Protein AF-A0A317EMZ8-F1 (afdb_monomer_lite)

Structure (mmCIF, N/CA/C/O backbone):
data_AF-A0A317EMZ8-F1
#
_entry.id   AF-A0A317EMZ8-F1
#
loop_
_atom_site.group_PDB
_atom_site.id
_atom_site.type_symbol
_atom_site.label_atom_id
_atom_site.label_alt_id
_atom_site.label_comp_id
_atom_site.label_asym_id
_atom_site.label_entity_id
_atom_site.label_seq_id
_atom_site.pdbx_PDB_ins_code
_atom_site.Cartn_x
_atom_site.Cartn_y
_atom_site.Cartn_z
_atom_site.occupancy
_atom_site.B_iso_or_equiv
_atom_site.auth_seq_id
_atom_site.auth_comp_id
_atom_site.auth_asym_id
_atom_site.auth_atom_id
_atom_site.pdbx_PDB_model_num
ATOM 1 N N . MET A 1 1 ? -24.005 -2.630 12.492 1.00 40.00 1 MET A N 1
ATOM 2 C CA . MET A 1 1 ? -22.726 -3.373 12.582 1.00 40.00 1 MET A CA 1
ATOM 3 C C . MET A 1 1 ? -22.574 -4.419 11.472 1.00 40.00 1 MET A C 1
ATOM 5 O O . MET A 1 1 ? -21.597 -4.335 10.743 1.00 40.00 1 MET A O 1
ATOM 9 N N . LEU A 1 2 ? -23.547 -5.323 11.258 1.00 31.91 2 LEU A N 1
ATOM 10 C CA . LEU A 1 2 ? -23.524 -6.294 10.142 1.00 31.91 2 LEU A CA 1
ATOM 11 C C . LEU A 1 2 ? -23.358 -5.641 8.751 1.00 31.91 2 LEU A C 1
ATOM 13 O O . LEU A 1 2 ? -22.578 -6.139 7.951 1.00 31.91 2 LEU A O 1
ATOM 17 N N . SER A 1 3 ? -23.989 -4.486 8.479 1.00 46.72 3 SER A N 1
ATOM 18 C CA . SER A 1 3 ? -23.839 -3.807 7.177 1.00 46.72 3 SER A CA 1
ATOM 19 C C . SER A 1 3 ? -22.454 -3.186 6.949 1.00 46.72 3 SER A C 1
ATOM 21 O O . SER A 1 3 ? -21.956 -3.236 5.830 1.00 46.72 3 SER A O 1
ATOM 23 N N . SER A 1 4 ? -21.796 -2.657 7.988 1.00 50.41 4 SER A N 1
ATOM 24 C CA . SER A 1 4 ? -20.444 -2.082 7.888 1.00 50.41 4 SER A CA 1
ATOM 25 C C . SER A 1 4 ? -19.378 -3.151 7.648 1.00 50.41 4 SER A C 1
ATOM 27 O O . SER A 1 4 ? -18.457 -2.924 6.871 1.00 50.41 4 SER A O 1
ATOM 29 N N . VAL A 1 5 ? -19.523 -4.332 8.262 1.00 53.44 5 VAL A N 1
ATOM 30 C CA . VAL A 1 5 ? -18.597 -5.461 8.069 1.00 53.44 5 VAL A CA 1
ATOM 31 C C . VAL A 1 5 ? -18.770 -6.072 6.677 1.00 53.44 5 VAL A C 1
ATOM 33 O O . VAL A 1 5 ? -17.782 -6.275 5.980 1.00 53.44 5 VAL A O 1
ATOM 36 N N . THR A 1 6 ? -20.005 -6.296 6.215 1.00 53.94 6 THR A N 1
ATOM 37 C CA . THR A 1 6 ? -20.258 -6.781 4.845 1.00 53.94 6 THR A CA 1
ATOM 38 C C . THR A 1 6 ? -19.782 -5.780 3.787 1.00 53.94 6 THR A C 1
ATOM 40 O O . THR A 1 6 ? -19.192 -6.183 2.789 1.00 53.94 6 THR A O 1
ATOM 43 N N . PHE A 1 7 ? -19.959 -4.475 4.019 1.00 57.69 7 PHE A N 1
ATOM 44 C CA . PHE A 1 7 ? -19.437 -3.429 3.137 1.00 57.69 7 PHE A CA 1
ATOM 45 C C . PHE A 1 7 ? -17.901 -3.396 3.119 1.00 57.69 7 PHE A C 1
ATOM 47 O O . PHE A 1 7 ? -17.310 -3.313 2.046 1.00 57.69 7 PHE A O 1
ATOM 54 N N . ALA A 1 8 ? -17.245 -3.541 4.276 1.00 60.00 8 ALA A N 1
ATOM 55 C CA . ALA A 1 8 ? -15.789 -3.649 4.350 1.00 60.00 8 ALA A CA 1
ATOM 56 C C . ALA A 1 8 ? -15.264 -4.885 3.599 1.00 60.00 8 ALA A C 1
ATOM 58 O O . ALA A 1 8 ? -14.280 -4.770 2.876 1.00 60.00 8 ALA A O 1
ATOM 59 N N . ILE A 1 9 ? -15.945 -6.033 3.701 1.00 59.03 9 ILE A N 1
ATOM 60 C CA . ILE A 1 9 ? -15.580 -7.270 2.989 1.00 59.03 9 ILE A CA 1
ATOM 61 C C . ILE A 1 9 ? -15.649 -7.083 1.468 1.00 59.03 9 ILE A C 1
ATOM 63 O O . ILE A 1 9 ? -14.687 -7.408 0.778 1.00 59.03 9 ILE A O 1
ATOM 67 N N . ILE A 1 10 ? -16.737 -6.503 0.947 1.00 56.09 10 ILE A N 1
ATOM 68 C CA . ILE A 1 10 ? -16.892 -6.235 -0.496 1.00 56.09 10 ILE A CA 1
ATOM 69 C C . ILE A 1 10 ? -15.793 -5.284 -0.992 1.00 56.09 10 ILE A C 1
ATOM 71 O O . ILE A 1 10 ? -15.234 -5.467 -2.070 1.00 56.09 10 ILE A O 1
ATOM 75 N N . GLN A 1 11 ? -15.420 -4.292 -0.183 1.00 63.50 11 GLN A N 1
ATOM 76 C CA . GLN A 1 11 ? -14.358 -3.352 -0.538 1.00 63.50 11 GLN A CA 1
ATOM 77 C C . GLN A 1 11 ? -12.950 -3.975 -0.575 1.00 63.50 11 GLN A C 1
ATOM 79 O O . GLN A 1 11 ? -12.047 -3.385 -1.172 1.00 63.50 11 GLN A O 1
ATOM 84 N N . LEU A 1 12 ? -12.731 -5.143 0.033 1.00 71.88 12 LEU A N 1
ATOM 85 C CA . LEU A 1 12 ? -11.439 -5.837 -0.002 1.00 71.88 12 LEU A CA 1
ATOM 86 C C . LEU A 1 12 ? -11.233 -6.647 -1.293 1.00 71.88 12 LEU A C 1
ATOM 88 O O . LEU A 1 12 ? -10.090 -6.852 -1.695 1.00 71.88 12 LEU A O 1
ATOM 92 N N . GLU A 1 13 ? -12.298 -7.055 -1.994 1.00 76.94 13 GLU A N 1
ATOM 93 C CA . GLU A 1 13 ? -12.191 -7.902 -3.195 1.00 76.94 13 GLU A CA 1
ATOM 94 C C . GLU A 1 13 ? -11.396 -7.241 -4.333 1.00 76.94 13 GLU A C 1
ATOM 96 O O . GLU A 1 13 ? -10.508 -7.861 -4.924 1.00 76.94 13 GLU A O 1
ATOM 101 N N . GLU A 1 14 ? -11.639 -5.958 -4.600 1.00 82.12 14 GLU A N 1
ATOM 102 C CA . GLU A 1 14 ? -10.919 -5.218 -5.647 1.00 82.12 14 GLU A CA 1
ATOM 103 C C . GLU A 1 14 ? -9.445 -4.986 -5.275 1.00 82.12 14 GLU A C 1
ATOM 105 O O . GLU A 1 14 ? -8.542 -5.084 -6.112 1.00 82.12 14 GLU A O 1
ATOM 110 N N . VAL A 1 15 ? -9.159 -4.773 -3.986 1.00 88.12 15 VAL A N 1
ATOM 111 C CA . VAL A 1 15 ? -7.780 -4.663 -3.485 1.00 88.12 15 VAL A CA 1
ATOM 112 C C . VAL A 1 15 ? -7.053 -6.008 -3.600 1.00 88.12 15 VAL A C 1
ATOM 114 O O . VAL A 1 15 ? -5.886 -6.047 -4.002 1.00 88.12 15 VAL A O 1
ATOM 117 N N . HIS A 1 16 ? -7.741 -7.126 -3.351 1.00 89.12 16 HIS A N 1
ATOM 118 C CA . HIS A 1 16 ? -7.199 -8.465 -3.585 1.00 89.12 16 HIS A CA 1
ATOM 119 C C . HIS A 1 16 ? -6.849 -8.696 -5.063 1.00 89.12 16 HIS A C 1
ATOM 121 O O . HIS A 1 16 ? -5.798 -9.275 -5.361 1.00 89.12 16 HIS A O 1
ATOM 127 N N . ALA A 1 17 ? -7.671 -8.215 -6.000 1.00 91.50 17 ALA A N 1
ATOM 128 C CA . ALA A 1 17 ? -7.375 -8.307 -7.429 1.00 91.50 17 ALA A CA 1
ATOM 129 C C . ALA A 1 17 ? -6.100 -7.527 -7.807 1.00 91.50 17 ALA A C 1
ATOM 131 O O . ALA A 1 17 ? -5.267 -8.032 -8.567 1.00 91.50 17 ALA A O 1
ATOM 132 N N . ILE A 1 18 ? -5.897 -6.335 -7.233 1.00 95.12 18 ILE A N 1
ATOM 133 C CA . ILE A 1 18 ? -4.668 -5.541 -7.406 1.00 95.12 18 ILE A CA 1
ATOM 134 C C . ILE A 1 18 ? -3.454 -6.290 -6.841 1.00 95.12 18 ILE A C 1
ATOM 136 O O . ILE A 1 18 ? -2.434 -6.422 -7.519 1.00 95.12 18 ILE A O 1
ATOM 140 N N . ARG A 1 19 ? -3.563 -6.848 -5.629 1.00 94.00 19 ARG A N 1
ATOM 141 C CA . ARG A 1 19 ? -2.487 -7.645 -5.017 1.00 94.00 19 ARG A CA 1
ATOM 142 C C . ARG A 1 19 ? -2.114 -8.847 -5.876 1.00 94.00 19 ARG A C 1
ATOM 144 O O . ARG A 1 19 ? -0.932 -9.081 -6.100 1.00 94.00 19 ARG A O 1
ATOM 151 N N . ARG A 1 20 ? -3.101 -9.556 -6.429 1.00 94.25 20 ARG A N 1
ATOM 152 C CA . ARG A 1 20 ? -2.864 -10.679 -7.345 1.00 94.25 20 ARG A CA 1
ATOM 153 C C . ARG A 1 20 ? -2.089 -10.248 -8.594 1.00 94.25 20 ARG A C 1
ATOM 155 O O . ARG A 1 20 ? -1.201 -10.981 -9.019 1.00 94.25 20 ARG A O 1
ATOM 162 N N . LYS A 1 21 ? -2.370 -9.071 -9.170 1.00 95.56 21 LYS A N 1
ATOM 163 C CA . LYS A 1 21 ? -1.579 -8.533 -10.297 1.00 95.56 21 LYS A CA 1
ATOM 164 C C . LYS A 1 21 ? -0.114 -8.321 -9.910 1.00 95.56 21 LYS A C 1
ATOM 166 O O . LYS A 1 21 ? 0.768 -8.696 -10.677 1.00 95.56 21 LYS A O 1
ATOM 171 N N . LEU A 1 22 ? 0.144 -7.780 -8.721 1.00 96.75 22 LEU A N 1
ATOM 172 C CA . LEU A 1 22 ? 1.504 -7.574 -8.211 1.00 96.75 22 LEU A CA 1
ATOM 173 C C . LEU A 1 22 ? 2.220 -8.893 -7.886 1.00 96.75 22 LEU A C 1
ATOM 175 O O . LEU A 1 22 ? 3.410 -9.012 -8.158 1.00 96.75 22 LEU A O 1
ATOM 179 N N . THR A 1 23 ? 1.510 -9.906 -7.379 1.00 95.75 23 THR A N 1
ATOM 180 C CA . THR A 1 23 ? 2.063 -11.260 -7.208 1.00 95.75 23 THR A CA 1
ATOM 181 C C . THR A 1 23 ? 2.489 -11.847 -8.549 1.00 95.75 23 THR A C 1
ATOM 183 O O . THR A 1 23 ? 3.633 -12.258 -8.692 1.00 95.75 23 THR A O 1
ATOM 186 N N . LEU A 1 24 ? 1.626 -11.779 -9.567 1.00 94.06 24 LEU A N 1
ATOM 187 C CA . LEU A 1 24 ? 1.959 -12.258 -10.912 1.00 94.06 24 LEU A CA 1
ATOM 188 C C . LEU A 1 24 ? 3.122 -11.480 -11.543 1.00 94.06 24 LEU A C 1
ATOM 190 O O . LEU A 1 24 ? 3.909 -12.055 -12.289 1.00 94.06 24 LEU A O 1
ATOM 194 N N . ALA A 1 25 ? 3.244 -10.180 -11.263 1.00 95.00 25 ALA A N 1
ATOM 195 C CA . ALA A 1 25 ? 4.406 -9.395 -11.672 1.00 95.00 25 ALA A CA 1
ATOM 196 C C . ALA A 1 25 ? 5.682 -9.896 -10.981 1.00 95.00 25 ALA A C 1
ATOM 198 O O . ALA A 1 25 ? 6.710 -10.051 -11.634 1.00 95.00 25 ALA A O 1
ATOM 199 N N . SER A 1 26 ? 5.598 -10.215 -9.687 1.00 95.62 26 SER A N 1
ATOM 200 C CA . SER A 1 26 ? 6.714 -10.792 -8.938 1.00 95.62 26 SER A CA 1
ATOM 201 C C . SER A 1 26 ? 7.119 -12.171 -9.456 1.00 95.62 26 SER A C 1
ATOM 203 O O . SER A 1 26 ? 8.308 -12.468 -9.472 1.00 95.62 26 SER A O 1
ATOM 205 N N . ASP A 1 27 ? 6.167 -12.995 -9.894 1.00 95.75 27 ASP A N 1
ATOM 206 C CA . ASP A 1 27 ? 6.441 -14.332 -10.441 1.00 95.75 27 ASP A CA 1
ATOM 207 C C . ASP A 1 27 ? 7.166 -14.272 -11.795 1.00 95.75 27 ASP A C 1
ATOM 209 O O . ASP A 1 27 ? 7.845 -15.219 -12.187 1.00 95.75 27 ASP A O 1
ATOM 213 N N . ARG A 1 28 ? 7.042 -13.152 -12.519 1.00 95.25 28 ARG A N 1
ATOM 214 C CA . ARG A 1 28 ? 7.733 -12.910 -13.798 1.00 95.25 28 ARG A CA 1
ATOM 215 C C . ARG A 1 28 ? 9.173 -12.424 -13.626 1.00 95.25 28 ARG A C 1
ATOM 217 O O . ARG A 1 28 ? 9.929 -12.414 -14.599 1.00 95.25 28 ARG A O 1
ATOM 224 N N . LEU A 1 29 ? 9.555 -12.012 -12.415 1.00 95.94 29 LEU A N 1
ATOM 225 C CA . LEU A 1 29 ? 10.896 -11.516 -12.127 1.00 95.94 29 LEU A CA 1
ATOM 226 C C . LEU A 1 29 ? 11.928 -12.636 -12.275 1.00 95.94 29 LEU A C 1
ATOM 228 O O . LEU A 1 29 ? 11.880 -13.641 -11.568 1.00 95.94 29 LEU A O 1
ATOM 232 N N . HIS A 1 30 ? 12.923 -12.420 -13.129 1.00 95.12 30 HIS A N 1
ATOM 233 C CA . HIS A 1 30 ? 14.058 -13.323 -13.277 1.00 95.12 30 HIS A CA 1
ATOM 234 C C . HIS A 1 30 ? 15.339 -12.546 -13.618 1.00 95.12 30 HIS A C 1
ATOM 236 O O . HIS A 1 30 ? 15.293 -11.407 -14.069 1.00 95.12 30 HIS A O 1
ATOM 242 N N . ILE A 1 31 ? 16.509 -13.128 -13.340 1.00 93.31 31 ILE A N 1
ATOM 243 C CA . ILE A 1 31 ? 17.777 -12.374 -13.355 1.00 93.31 31 ILE A CA 1
ATOM 244 C C . ILE A 1 31 ? 18.233 -11.942 -14.758 1.00 93.31 31 ILE A C 1
ATOM 246 O O . ILE A 1 31 ? 18.988 -10.983 -14.872 1.00 93.31 31 ILE A O 1
ATOM 250 N N . SER A 1 32 ? 17.781 -12.631 -15.807 1.00 94.25 32 SER A N 1
ATOM 251 C CA . SER A 1 32 ? 18.140 -12.358 -17.205 1.00 94.25 32 SER A CA 1
ATOM 252 C C . SER A 1 32 ? 17.105 -11.511 -17.946 1.00 94.25 32 SER A C 1
ATOM 254 O O . SER A 1 32 ? 17.039 -11.591 -19.166 1.00 94.25 32 SER A O 1
ATOM 256 N N . MET A 1 33 ? 16.271 -10.761 -17.221 1.00 94.75 33 MET A N 1
ATOM 257 C CA . MET A 1 33 ? 15.308 -9.856 -17.844 1.00 94.75 33 MET A CA 1
ATOM 258 C C . MET A 1 33 ? 16.020 -8.772 -18.646 1.00 94.75 33 MET A C 1
ATOM 260 O O . MET A 1 33 ? 16.994 -8.187 -18.169 1.00 94.75 33 MET A O 1
ATOM 264 N N . GLU A 1 34 ? 15.464 -8.449 -19.805 1.00 95.75 34 GLU A N 1
ATOM 265 C CA . GLU A 1 34 ? 15.884 -7.299 -20.599 1.00 95.75 34 GLU A CA 1
ATOM 266 C C . GLU A 1 34 ? 15.152 -6.018 -20.169 1.00 95.75 34 GLU A C 1
ATOM 268 O O . GLU A 1 34 ? 14.137 -6.042 -19.462 1.00 95.75 34 GLU A O 1
ATOM 273 N N . SER A 1 35 ? 15.676 -4.870 -20.602 1.00 95.56 35 SER A N 1
ATOM 274 C CA . SER A 1 35 ? 15.169 -3.540 -20.239 1.00 95.56 35 SER A CA 1
ATOM 275 C C . SER A 1 35 ? 13.657 -3.389 -20.469 1.00 95.56 35 SER A C 1
ATOM 277 O O . SER A 1 35 ? 12.946 -2.849 -19.622 1.00 95.56 35 SER A O 1
ATOM 279 N N . GLU A 1 36 ? 13.135 -3.872 -21.594 1.00 96.44 36 GLU A N 1
ATOM 280 C CA . GLU A 1 36 ? 11.715 -3.779 -21.944 1.00 96.44 36 GLU A CA 1
ATOM 281 C C . GLU A 1 36 ? 10.835 -4.611 -21.000 1.00 96.44 36 GLU A C 1
ATOM 283 O O . GLU A 1 36 ? 9.753 -4.174 -20.600 1.00 96.44 36 GLU A O 1
ATOM 288 N N . GLU A 1 37 ? 11.303 -5.792 -20.590 1.00 96.88 37 GLU A N 1
ATOM 289 C CA . GLU A 1 37 ? 10.599 -6.634 -19.619 1.00 96.88 37 GLU A CA 1
ATOM 290 C C . GLU A 1 37 ? 10.585 -5.972 -18.237 1.00 96.88 37 GLU A C 1
ATOM 292 O O . GLU A 1 37 ? 9.567 -5.976 -17.541 1.00 96.88 37 GLU A O 1
ATOM 297 N N . MET A 1 38 ? 11.701 -5.348 -17.852 1.00 97.19 38 MET A N 1
ATOM 298 C CA . MET A 1 38 ? 11.822 -4.586 -16.611 1.00 97.19 38 MET A CA 1
ATOM 299 C C . MET A 1 38 ? 10.862 -3.389 -16.576 1.00 97.19 38 MET A C 1
ATOM 301 O O . MET A 1 38 ? 10.135 -3.200 -15.594 1.00 97.19 38 MET A O 1
ATOM 305 N N . GLN A 1 39 ? 10.795 -2.623 -17.666 1.00 97.81 39 GLN A N 1
ATOM 306 C CA . GLN A 1 39 ? 9.845 -1.521 -17.831 1.00 97.81 39 GLN A CA 1
ATOM 307 C C . GLN A 1 39 ? 8.395 -2.008 -17.773 1.00 97.81 39 GLN A C 1
ATOM 309 O O . GLN A 1 39 ? 7.559 -1.357 -17.143 1.00 97.81 39 GLN A O 1
ATOM 314 N N . ALA A 1 40 ? 8.093 -3.173 -18.357 1.00 97.56 40 ALA A N 1
ATOM 315 C CA . ALA A 1 40 ? 6.763 -3.771 -18.298 1.00 97.56 40 ALA A CA 1
ATOM 316 C C . ALA A 1 40 ? 6.347 -4.128 -16.859 1.00 97.56 40 ALA A C 1
ATOM 318 O O . ALA A 1 40 ? 5.203 -3.879 -16.473 1.00 97.56 40 ALA A O 1
ATOM 319 N N . ILE A 1 41 ? 7.260 -4.642 -16.026 1.00 97.94 41 ILE A N 1
ATOM 320 C CA . ILE A 1 41 ? 6.975 -4.853 -14.596 1.00 97.94 41 ILE A CA 1
ATOM 321 C C . ILE A 1 41 ? 6.772 -3.520 -13.864 1.00 97.94 41 ILE A C 1
ATOM 323 O O . ILE A 1 41 ? 5.830 -3.393 -13.074 1.00 97.94 41 ILE A O 1
ATOM 327 N N . GLY A 1 42 ? 7.593 -2.505 -14.153 1.00 97.69 42 GLY A N 1
ATOM 328 C CA . GLY A 1 42 ? 7.389 -1.147 -13.637 1.00 97.69 42 GLY A CA 1
ATOM 329 C C . GLY A 1 42 ? 6.007 -0.587 -13.993 1.00 97.69 42 GLY A C 1
ATOM 330 O O . GLY A 1 42 ? 5.339 0.011 -13.145 1.00 97.69 42 GLY A O 1
ATOM 331 N N . LEU A 1 43 ? 5.535 -0.847 -15.216 1.00 98.06 43 LEU A N 1
ATOM 332 C CA . LEU A 1 43 ? 4.219 -0.421 -15.685 1.00 98.06 43 LEU A CA 1
ATOM 333 C C . LEU A 1 43 ? 3.111 -1.117 -14.896 1.00 98.06 43 LEU A C 1
ATOM 335 O O . LEU A 1 43 ? 2.218 -0.434 -14.397 1.00 98.06 43 LEU A O 1
ATOM 339 N N . ILE A 1 44 ? 3.213 -2.434 -14.683 1.00 98.25 44 ILE A N 1
ATOM 340 C CA . ILE A 1 44 ? 2.258 -3.179 -13.849 1.00 98.25 44 ILE A CA 1
ATOM 341 C C . ILE A 1 44 ? 2.212 -2.604 -12.427 1.00 98.25 44 ILE A C 1
ATOM 343 O O . ILE A 1 44 ? 1.126 -2.443 -11.865 1.00 98.25 44 ILE A O 1
ATOM 347 N N . CYS A 1 45 ? 3.363 -2.248 -11.847 1.00 98.38 45 CYS A N 1
ATOM 348 C CA . CYS A 1 45 ? 3.420 -1.611 -10.529 1.00 98.38 45 CYS A CA 1
ATOM 349 C C . CYS A 1 45 ? 2.675 -0.270 -10.526 1.00 98.38 45 CYS A C 1
ATOM 351 O O . CYS A 1 45 ? 1.818 -0.032 -9.674 1.00 98.38 45 CYS A O 1
ATOM 353 N N . ARG A 1 46 ? 2.953 0.591 -11.510 1.00 97.62 46 ARG A N 1
ATOM 354 C CA . ARG A 1 46 ? 2.340 1.919 -11.634 1.00 97.62 46 ARG A CA 1
ATOM 355 C C . ARG A 1 46 ? 0.831 1.851 -11.879 1.00 97.62 46 ARG A C 1
ATOM 357 O O . ARG A 1 46 ? 0.074 2.591 -11.253 1.00 97.62 46 ARG A O 1
ATOM 364 N N . GLU A 1 47 ? 0.380 0.950 -12.745 1.00 97.69 47 GLU A N 1
ATOM 365 C CA . GLU A 1 47 ? -1.043 0.721 -13.013 1.00 97.69 47 GLU A CA 1
ATOM 366 C C . GLU A 1 47 ? -1.770 0.136 -11.802 1.00 97.69 47 GLU A C 1
ATOM 368 O O . GLU A 1 47 ? -2.911 0.506 -11.537 1.00 97.69 47 GLU A O 1
ATOM 373 N N . SER A 1 48 ? -1.106 -0.720 -11.023 1.00 97.88 48 SER A N 1
ATOM 374 C CA . SER A 1 48 ? -1.655 -1.254 -9.772 1.00 97.88 48 SER A CA 1
ATOM 375 C C . SER A 1 48 ? -1.869 -0.152 -8.730 1.00 97.88 48 SER A C 1
ATOM 377 O O . SER A 1 48 ? -2.897 -0.136 -8.057 1.00 97.88 48 SER A O 1
ATOM 379 N N . LEU A 1 49 ? -0.943 0.809 -8.632 1.00 98.12 49 LEU A N 1
ATOM 380 C CA . LEU A 1 49 ? -1.105 1.987 -7.775 1.00 98.12 49 LEU A CA 1
ATOM 381 C C . LEU A 1 49 ? -2.246 2.894 -8.266 1.00 98.12 49 LEU A C 1
ATOM 383 O O . LEU A 1 49 ? -3.062 3.335 -7.461 1.00 98.12 49 LEU A O 1
ATOM 387 N N . LEU A 1 50 ? -2.371 3.129 -9.577 1.00 97.50 50 LEU A N 1
ATOM 388 C CA . LEU A 1 50 ? -3.512 3.874 -10.129 1.00 97.50 50 LEU A CA 1
ATOM 389 C C . LEU A 1 50 ? -4.848 3.177 -9.862 1.00 97.50 50 LEU A C 1
ATOM 391 O O . LEU A 1 50 ? -5.805 3.841 -9.472 1.00 97.50 50 LEU A O 1
ATOM 395 N N . ALA A 1 51 ? -4.912 1.857 -10.045 1.00 96.19 51 ALA A N 1
ATOM 396 C CA . ALA A 1 51 ? -6.095 1.070 -9.722 1.00 96.19 51 ALA A CA 1
ATOM 397 C C . ALA A 1 51 ? -6.449 1.215 -8.236 1.00 96.19 51 ALA A C 1
ATOM 399 O O . ALA A 1 51 ? -7.603 1.470 -7.911 1.00 96.19 51 ALA A O 1
ATOM 400 N N . LEU A 1 52 ? -5.456 1.176 -7.340 1.00 96.00 52 LEU A N 1
ATOM 401 C CA . LEU A 1 52 ? -5.673 1.425 -5.915 1.00 96.00 52 LEU A CA 1
ATOM 402 C C . LEU A 1 52 ? -6.269 2.816 -5.660 1.00 96.00 52 LEU A C 1
ATOM 404 O O . LEU A 1 52 ? -7.239 2.924 -4.920 1.00 96.00 52 LEU A O 1
ATOM 408 N N . ALA A 1 53 ? -5.735 3.873 -6.278 1.00 95.81 53 ALA A N 1
ATOM 409 C CA . ALA A 1 53 ? -6.297 5.218 -6.137 1.00 95.81 53 ALA A CA 1
ATOM 410 C C . ALA A 1 53 ? -7.735 5.314 -6.670 1.00 95.81 53 ALA A C 1
ATOM 412 O O . ALA A 1 53 ? -8.571 5.971 -6.056 1.00 95.81 53 ALA A O 1
ATOM 413 N N . GLN A 1 54 ? -8.052 4.638 -7.774 1.00 93.94 54 GLN A N 1
ATOM 414 C CA . GLN A 1 54 ? -9.422 4.579 -8.288 1.00 93.94 54 GLN A CA 1
ATOM 415 C C . GLN A 1 54 ? -10.359 3.868 -7.312 1.00 93.94 54 GLN A C 1
ATOM 417 O O . GLN A 1 54 ? -11.457 4.362 -7.066 1.00 93.94 54 GLN A O 1
ATOM 422 N N . GLU A 1 55 ? -9.921 2.753 -6.725 1.00 92.50 55 GLU A N 1
ATOM 423 C CA . GLU A 1 55 ? -10.701 2.052 -5.707 1.00 92.50 55 GLU A CA 1
ATOM 424 C C . GLU A 1 55 ? -10.903 2.906 -4.461 1.00 92.50 55 GLU A C 1
ATOM 426 O O . GLU A 1 55 ? -12.022 2.990 -3.971 1.00 92.50 55 GLU A O 1
ATOM 431 N N . LEU A 1 56 ? -9.869 3.601 -3.980 1.00 92.69 56 LEU A N 1
ATOM 432 C CA . LEU A 1 56 ? -10.003 4.549 -2.874 1.00 92.69 56 LEU A CA 1
ATOM 433 C C . LEU A 1 56 ? -11.028 5.636 -3.207 1.00 92.69 56 LEU A C 1
ATOM 435 O O . LEU A 1 56 ? -11.990 5.812 -2.467 1.00 92.69 56 LEU A O 1
ATOM 439 N N . ALA A 1 57 ? -10.896 6.290 -4.363 1.00 92.56 57 ALA A N 1
ATOM 440 C CA . ALA A 1 57 ? -11.803 7.352 -4.788 1.00 92.56 57 ALA A CA 1
ATOM 441 C C . ALA A 1 57 ? -13.275 6.909 -4.855 1.00 92.56 57 ALA A C 1
ATOM 443 O O . ALA A 1 57 ? -14.163 7.695 -4.538 1.00 92.56 57 ALA A O 1
ATOM 444 N N . LYS A 1 58 ? -13.556 5.646 -5.209 1.00 90.56 58 LYS A N 1
ATOM 445 C CA . LYS A 1 58 ? -14.921 5.089 -5.176 1.00 90.56 58 LYS A CA 1
ATOM 446 C C . LYS A 1 58 ? -15.490 4.973 -3.758 1.00 90.56 58 LYS A C 1
ATOM 448 O O . LYS A 1 58 ? -16.707 5.009 -3.600 1.00 90.56 58 LYS A O 1
ATOM 453 N N . ARG A 1 59 ? -14.645 4.818 -2.732 1.00 87.81 59 ARG A N 1
ATOM 454 C CA . ARG A 1 59 ? -15.079 4.654 -1.330 1.00 87.81 59 ARG A CA 1
ATOM 455 C C . ARG A 1 59 ? -15.594 5.951 -0.723 1.00 87.81 59 ARG A C 1
ATOM 457 O O . ARG A 1 59 ? -16.470 5.904 0.133 1.00 87.81 59 ARG A O 1
ATOM 464 N N . ASN A 1 60 ? -15.050 7.084 -1.155 1.00 89.62 60 ASN A N 1
ATOM 465 C CA . ASN A 1 60 ? -15.512 8.410 -0.770 1.00 89.62 60 ASN A CA 1
ATOM 466 C C . ASN A 1 60 ? -15.259 9.366 -1.947 1.00 89.62 60 ASN A C 1
ATOM 468 O O . ASN A 1 60 ? -14.172 9.917 -2.095 1.00 89.62 60 ASN A O 1
ATOM 472 N N . THR A 1 61 ? -16.246 9.530 -2.830 1.00 90.00 61 THR A N 1
ATOM 473 C CA . THR A 1 61 ? -16.110 10.413 -4.002 1.00 90.00 61 THR A CA 1
ATOM 474 C C . THR A 1 61 ? -16.100 11.883 -3.603 1.00 90.00 61 THR A C 1
ATOM 476 O O . THR A 1 61 ? -15.417 12.686 -4.230 1.00 90.00 61 THR A O 1
ATOM 479 N N . LYS A 1 62 ? -16.803 12.226 -2.519 1.00 92.00 62 LYS A N 1
ATOM 480 C CA . LYS A 1 62 ? -16.943 13.600 -2.046 1.00 92.00 62 LYS A CA 1
ATOM 481 C C . LYS A 1 62 ? -15.601 14.202 -1.627 1.00 92.00 62 LYS A C 1
ATOM 483 O O . LYS A 1 62 ? -15.273 15.287 -2.080 1.00 92.00 62 LYS A O 1
ATOM 488 N N . ILE A 1 63 ? -14.787 13.481 -0.848 1.00 91.81 63 ILE A N 1
ATOM 489 C CA . ILE A 1 63 ? -13.462 13.985 -0.431 1.00 91.81 63 ILE A CA 1
ATOM 490 C C . ILE A 1 63 ? -12.522 14.223 -1.629 1.00 91.81 63 ILE A C 1
ATOM 492 O O . ILE A 1 63 ? -11.678 15.112 -1.597 1.00 91.81 63 ILE A O 1
ATOM 496 N N . VAL A 1 64 ? -12.683 13.456 -2.713 1.00 92.94 64 VAL A N 1
ATOM 497 C CA . VAL A 1 64 ? -11.908 13.629 -3.953 1.00 92.94 64 VAL A CA 1
ATOM 498 C C . VAL A 1 64 ? -12.371 14.868 -4.725 1.00 92.94 64 VAL A C 1
ATOM 500 O O . VAL A 1 64 ? -11.538 15.597 -5.264 1.00 92.94 64 VAL A O 1
ATOM 503 N N . GLU A 1 65 ? -13.685 15.098 -4.783 1.00 92.31 65 GLU A N 1
ATOM 504 C CA . GLU A 1 65 ? -14.301 16.263 -5.430 1.00 92.31 65 GLU A CA 1
ATOM 505 C C . GLU A 1 65 ? -13.984 17.564 -4.684 1.00 92.31 65 GLU A C 1
ATOM 507 O O . GLU A 1 65 ? -13.596 18.546 -5.320 1.00 92.31 65 GLU A O 1
ATOM 512 N N . ASP A 1 66 ? -14.072 17.549 -3.351 1.00 93.12 66 ASP A N 1
ATOM 513 C CA . ASP A 1 66 ? -13.782 18.695 -2.483 1.00 93.12 66 ASP A CA 1
ATOM 514 C C . ASP A 1 66 ? -12.327 19.178 -2.662 1.00 93.12 66 ASP A C 1
ATOM 516 O O . ASP A 1 66 ? -12.065 20.379 -2.736 1.00 93.12 66 ASP A O 1
ATOM 520 N N . GLU A 1 67 ? -11.384 18.245 -2.829 1.00 91.12 67 GLU A N 1
ATOM 521 C CA . GLU A 1 67 ? -9.958 18.521 -3.069 1.00 91.12 67 GLU A CA 1
ATOM 522 C C . GLU A 1 67 ? -9.604 18.686 -4.565 1.00 91.12 67 GLU A C 1
ATOM 524 O O . GLU A 1 67 ? -8.439 18.881 -4.916 1.00 91.12 67 GLU A O 1
ATOM 529 N N . GLN A 1 68 ? -10.592 18.614 -5.470 1.00 93.44 68 GLN A N 1
ATOM 530 C CA . GLN A 1 68 ? -10.441 18.775 -6.927 1.00 93.44 68 GLN A CA 1
ATOM 531 C C . GLN A 1 68 ? -9.374 17.861 -7.564 1.00 93.44 68 GLN A C 1
ATOM 533 O O . GLN A 1 68 ? -8.692 18.230 -8.530 1.00 93.44 68 GLN A O 1
ATOM 538 N N . LEU A 1 69 ? -9.219 16.644 -7.040 1.00 93.06 69 LEU A N 1
ATOM 539 C CA . LEU A 1 69 ? -8.177 15.723 -7.488 1.00 93.06 69 LEU A CA 1
ATOM 540 C C . LEU A 1 69 ? -8.537 15.051 -8.819 1.00 93.06 69 LEU A C 1
ATOM 542 O O . LEU A 1 69 ? -9.664 14.623 -9.072 1.00 93.06 69 LEU A O 1
ATOM 546 N N . LYS A 1 70 ? -7.536 14.900 -9.691 1.00 91.81 70 LYS A N 1
ATOM 547 C CA . LYS A 1 70 ? -7.691 14.191 -10.970 1.00 91.81 70 LYS A CA 1
ATOM 548 C C . LYS A 1 70 ? -7.665 12.680 -10.743 1.00 91.81 70 LYS A C 1
ATOM 550 O O . LYS A 1 70 ? -6.897 12.190 -9.926 1.00 91.81 70 LYS A O 1
ATOM 555 N N . LYS A 1 71 ? -8.371 11.915 -11.587 1.00 83.62 71 LYS A N 1
ATOM 556 C CA . LYS A 1 71 ? -8.356 10.432 -11.554 1.00 83.62 71 LYS A CA 1
ATOM 557 C C . LYS A 1 71 ? -6.951 9.808 -11.609 1.00 83.62 71 LYS A C 1
ATOM 559 O O . LYS A 1 71 ? -6.763 8.701 -11.123 1.00 83.62 71 LYS A O 1
ATOM 564 N N . GLY A 1 72 ? -5.988 10.486 -12.239 1.00 87.56 72 GLY A N 1
ATOM 565 C CA . GLY A 1 72 ? -4.595 10.035 -12.344 1.00 87.56 72 GLY A CA 1
ATOM 566 C C . GLY A 1 72 ? -3.670 10.529 -11.227 1.00 87.56 72 GLY A C 1
ATOM 567 O O . GLY A 1 72 ? -2.484 10.208 -11.253 1.00 87.56 72 GLY A O 1
ATOM 568 N N . ASP A 1 73 ? -4.169 11.324 -10.277 1.00 95.12 73 ASP A N 1
ATOM 569 C CA . ASP A 1 73 ? -3.370 11.866 -9.178 1.00 95.12 73 ASP A CA 1
ATOM 570 C C . ASP A 1 73 ? -3.280 10.869 -8.019 1.00 95.12 73 ASP A C 1
ATOM 572 O O . ASP A 1 73 ? -3.902 11.021 -6.966 1.00 95.12 73 ASP A O 1
ATOM 576 N N . PHE A 1 74 ? -2.489 9.816 -8.227 1.00 97.25 74 PHE A N 1
ATOM 577 C CA . PHE A 1 74 ? -2.269 8.796 -7.207 1.00 97.25 74 PHE A CA 1
ATOM 578 C C . PHE A 1 74 ? -1.784 9.395 -5.879 1.00 97.25 74 PHE A C 1
ATOM 580 O O . PHE A 1 74 ? -2.289 9.020 -4.823 1.00 97.25 74 PHE A O 1
ATOM 587 N N . LYS A 1 75 ? -0.815 10.321 -5.916 1.00 97.44 75 LYS A N 1
ATOM 588 C CA . LYS A 1 75 ? -0.203 10.881 -4.702 1.00 97.44 75 LYS A CA 1
ATOM 589 C C . LYS A 1 75 ? -1.214 11.692 -3.897 1.00 97.44 75 LYS A C 1
ATOM 591 O O . LYS A 1 75 ? -1.283 11.524 -2.679 1.00 97.44 75 LYS A O 1
ATOM 596 N N . GLY A 1 76 ? -1.995 12.538 -4.572 1.00 97.50 76 GLY A N 1
ATOM 597 C CA . GLY A 1 76 ? -3.068 13.310 -3.953 1.00 97.50 76 GLY A CA 1
ATOM 598 C C . GLY A 1 76 ? -4.114 12.399 -3.318 1.00 97.50 76 GLY A C 1
ATOM 599 O O . GLY A 1 76 ? -4.393 12.529 -2.127 1.00 97.50 76 GLY A O 1
ATOM 600 N N . ILE A 1 77 ? -4.612 11.418 -4.078 1.00 97.56 77 ILE A N 1
ATOM 601 C CA . ILE A 1 77 ? -5.648 10.487 -3.611 1.00 97.56 77 ILE A CA 1
ATOM 602 C C . ILE A 1 77 ? -5.141 9.655 -2.425 1.00 97.56 77 ILE A C 1
ATOM 604 O O . ILE A 1 77 ? -5.787 9.603 -1.381 1.00 97.56 77 ILE A O 1
ATOM 608 N N . ALA A 1 78 ? -3.959 9.044 -2.531 1.00 97.44 78 ALA A N 1
ATOM 609 C CA . ALA A 1 78 ? -3.391 8.258 -1.439 1.00 97.44 78 ALA A CA 1
ATOM 610 C C . ALA A 1 78 ? -3.234 9.101 -0.166 1.00 97.44 78 ALA A C 1
ATOM 612 O O . ALA A 1 78 ? -3.590 8.644 0.918 1.00 97.44 78 ALA A O 1
ATOM 613 N N . LYS A 1 79 ? -2.758 10.349 -0.284 1.00 97.38 79 LYS A N 1
ATOM 614 C CA . LYS A 1 79 ? -2.596 11.257 0.858 1.00 97.38 79 LYS A CA 1
ATOM 615 C C . LYS A 1 79 ? -3.919 11.512 1.583 1.00 97.38 79 LYS A C 1
ATOM 617 O O . LYS A 1 79 ? -3.943 11.370 2.800 1.00 97.38 79 LYS A O 1
ATOM 622 N N . ILE A 1 80 ? -4.988 11.877 0.876 1.00 96.88 80 ILE A N 1
ATOM 623 C CA . ILE A 1 80 ? -6.265 12.222 1.526 1.00 96.88 80 ILE A CA 1
ATOM 624 C C . ILE A 1 80 ? -6.905 11.008 2.212 1.00 96.88 80 ILE A C 1
ATOM 626 O O . ILE A 1 80 ? -7.392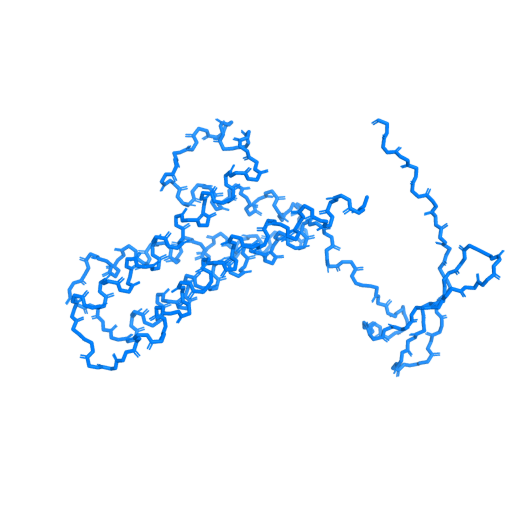 11.127 3.330 1.00 96.88 80 ILE A O 1
ATOM 630 N N . PHE A 1 81 ? -6.811 9.816 1.617 1.00 96.19 81 PHE A N 1
ATOM 631 C CA . PHE A 1 81 ? -7.354 8.596 2.220 1.00 96.19 81 PHE A CA 1
ATOM 632 C C . PHE A 1 81 ? -6.507 8.089 3.387 1.00 96.19 81 PHE A C 1
ATOM 634 O O . PHE A 1 81 ? -7.044 7.577 4.362 1.00 96.19 81 PHE A O 1
ATOM 641 N N . ILE A 1 82 ? -5.185 8.273 3.345 1.00 97.25 82 ILE A N 1
ATOM 642 C CA . ILE A 1 82 ? -4.323 8.030 4.510 1.00 97.25 82 ILE A CA 1
ATOM 643 C C . ILE A 1 82 ? -4.707 8.960 5.671 1.00 97.25 82 ILE A C 1
ATOM 645 O O . ILE A 1 82 ? -4.629 8.556 6.831 1.00 97.25 82 ILE A O 1
ATOM 649 N N . ASP A 1 83 ? -5.134 10.185 5.369 1.00 95.81 83 ASP A N 1
ATOM 650 C CA . ASP A 1 83 ? -5.547 11.167 6.372 1.00 95.81 83 ASP A CA 1
ATOM 651 C C . ASP A 1 83 ? -6.916 10.829 6.966 1.00 95.81 83 ASP A C 1
ATOM 653 O O . ASP A 1 83 ? -7.066 10.882 8.187 1.00 95.81 83 ASP A O 1
ATOM 657 N N . GLU A 1 84 ? -7.849 10.390 6.120 1.00 94.00 84 GLU A N 1
ATOM 658 C CA . GLU A 1 84 ? -9.155 9.846 6.504 1.00 94.00 84 GLU A CA 1
ATOM 659 C C . GLU A 1 84 ? -9.011 8.610 7.410 1.00 94.00 84 GLU A C 1
ATOM 661 O O . GLU A 1 84 ? -9.639 8.530 8.464 1.00 94.00 84 GLU A O 1
ATOM 666 N N . TYR A 1 85 ? -8.167 7.644 7.025 1.00 94.06 85 TYR A N 1
ATOM 667 C CA . TYR A 1 85 ? -8.061 6.345 7.705 1.00 94.06 85 TYR A CA 1
ATOM 668 C C . TYR A 1 85 ? -7.230 6.367 8.982 1.00 94.06 85 TYR A C 1
ATOM 670 O O . TYR A 1 85 ? -7.371 5.493 9.835 1.00 94.06 85 TYR A O 1
ATOM 678 N N . ALA A 1 86 ? -6.348 7.348 9.133 1.00 92.69 86 ALA A N 1
ATOM 679 C CA . ALA A 1 86 ? -5.511 7.476 10.311 1.00 92.69 86 ALA A CA 1
ATOM 680 C C . ALA A 1 86 ? -5.755 8.824 10.994 1.00 92.69 86 ALA A C 1
ATOM 682 O O . ALA A 1 86 ? -4.828 9.631 11.038 1.00 92.69 86 ALA A O 1
ATOM 683 N N . PRO A 1 87 ? -6.951 9.111 11.539 1.00 90.44 87 PRO A N 1
ATOM 684 C CA . PRO A 1 87 ? -7.224 10.388 12.185 1.00 90.44 87 PRO A CA 1
ATOM 685 C C . PRO A 1 87 ? -6.545 10.482 13.561 1.00 90.44 87 PRO A C 1
ATOM 687 O O . PRO A 1 87 ? -6.294 9.488 14.238 1.00 90.44 87 PRO A O 1
ATOM 690 N N . GLY A 1 88 ? -6.257 11.707 14.006 1.00 88.88 88 GLY A N 1
ATOM 691 C CA . GLY A 1 88 ? -5.746 11.967 15.357 1.00 88.88 88 GLY A CA 1
ATOM 692 C C . GLY A 1 88 ? -4.220 11.917 15.514 1.00 88.88 88 GLY A C 1
ATOM 693 O O . GLY A 1 88 ? -3.458 11.676 14.570 1.00 88.88 88 GLY A O 1
ATOM 694 N N . VAL A 1 89 ? -3.763 12.237 16.728 1.00 88.06 89 VAL A N 1
ATOM 695 C CA . VAL A 1 89 ? -2.337 12.438 17.056 1.00 88.06 89 VAL A CA 1
ATOM 696 C C . VAL A 1 89 ? -1.619 11.117 17.340 1.00 88.06 89 VAL A C 1
ATOM 698 O O . VAL A 1 89 ? -0.475 10.945 16.925 1.00 88.06 89 VAL A O 1
ATOM 701 N N . SER A 1 90 ? -2.295 10.157 17.977 1.00 86.81 90 SER A N 1
ATOM 702 C CA . SER A 1 90 ? -1.726 8.853 18.361 1.00 86.81 90 SER A CA 1
ATOM 703 C C . SER A 1 90 ? -1.226 8.023 17.171 1.00 86.81 90 SER A C 1
ATOM 705 O O . SER A 1 90 ? -0.302 7.227 17.317 1.00 86.81 90 SER A O 1
ATOM 707 N N . ILE A 1 91 ? -1.789 8.239 15.979 1.00 91.75 91 ILE A N 1
ATOM 708 C CA . ILE A 1 91 ? -1.440 7.532 14.738 1.00 91.75 91 ILE A CA 1
ATOM 709 C C . ILE A 1 91 ? -0.631 8.398 13.750 1.00 91.75 91 ILE A C 1
ATOM 711 O O . ILE A 1 91 ? -0.327 7.965 12.637 1.00 91.75 91 ILE A O 1
ATOM 715 N N . ALA A 1 92 ? -0.230 9.615 14.141 1.00 93.56 92 ALA A N 1
ATOM 716 C CA . ALA A 1 92 ? 0.425 10.578 13.250 1.00 93.56 92 ALA A CA 1
ATOM 717 C C . ALA A 1 92 ? 1.733 10.052 12.627 1.00 93.56 92 ALA A C 1
ATOM 719 O O . ALA A 1 92 ? 2.006 10.299 11.449 1.00 93.56 92 ALA A O 1
ATOM 720 N N . THR A 1 93 ? 2.523 9.293 13.390 1.00 96.25 93 THR A N 1
ATOM 721 C CA . THR A 1 93 ? 3.770 8.685 12.903 1.00 96.25 93 THR A CA 1
ATOM 722 C C . THR A 1 93 ? 3.500 7.656 11.806 1.00 96.25 93 THR A C 1
ATOM 724 O O . THR A 1 93 ? 4.114 7.719 10.741 1.00 96.25 93 THR A O 1
ATOM 727 N N . LEU A 1 94 ? 2.534 6.755 12.020 1.00 94.56 94 LEU A N 1
ATOM 728 C CA . LEU A 1 94 ? 2.138 5.759 11.022 1.00 94.56 94 LEU A CA 1
ATOM 729 C C . LEU A 1 94 ? 1.588 6.433 9.758 1.00 94.56 94 LEU A C 1
ATOM 731 O O . LEU A 1 94 ? 1.985 6.072 8.652 1.00 94.56 94 LEU A O 1
ATOM 735 N N . ARG A 1 95 ? 0.751 7.466 9.925 1.00 97.06 95 ARG A N 1
ATOM 736 C CA . ARG A 1 95 ? 0.230 8.291 8.826 1.00 97.06 95 ARG A CA 1
ATOM 737 C C . ARG A 1 95 ? 1.366 8.887 7.985 1.00 97.06 95 ARG A C 1
ATOM 739 O O . ARG A 1 95 ? 1.355 8.790 6.761 1.00 97.06 95 ARG A O 1
ATOM 746 N N . SER A 1 96 ? 2.391 9.445 8.632 1.00 97.44 96 SER A N 1
ATOM 747 C CA . SER A 1 96 ? 3.579 9.992 7.959 1.00 97.44 96 SER A CA 1
ATOM 748 C C . SER A 1 96 ? 4.338 8.932 7.152 1.00 97.44 96 SER A C 1
ATOM 750 O O . SER A 1 96 ? 4.692 9.172 5.996 1.00 97.44 96 SER A O 1
ATOM 752 N N . TYR A 1 97 ? 4.552 7.742 7.720 1.00 97.50 97 TYR A N 1
ATOM 753 C CA . TYR A 1 97 ? 5.218 6.644 7.015 1.00 97.50 97 TYR A CA 1
ATOM 754 C C . TYR A 1 97 ? 4.411 6.133 5.823 1.00 97.50 97 TYR A C 1
ATOM 756 O O . TYR A 1 97 ? 4.988 5.927 4.757 1.00 97.50 97 TYR A O 1
ATOM 764 N N . ALA A 1 98 ? 3.092 6.001 5.957 1.00 98.00 98 ALA A N 1
ATOM 765 C CA . ALA A 1 98 ? 2.225 5.580 4.861 1.00 98.00 98 ALA A CA 1
ATOM 766 C C . ALA A 1 98 ? 2.260 6.568 3.682 1.00 98.00 98 ALA A C 1
ATOM 768 O O . ALA A 1 98 ? 2.375 6.150 2.526 1.00 98.00 98 ALA A O 1
ATOM 769 N N . ARG A 1 99 ? 2.238 7.883 3.959 1.00 98.19 99 ARG A N 1
ATOM 770 C CA . ARG A 1 99 ? 2.363 8.918 2.916 1.00 98.19 99 ARG A CA 1
ATOM 771 C C . ARG A 1 99 ? 3.710 8.824 2.197 1.00 98.19 99 ARG A C 1
ATOM 773 O O . ARG A 1 99 ? 3.746 8.821 0.970 1.00 98.19 99 ARG A O 1
ATOM 780 N N . LYS A 1 100 ? 4.809 8.702 2.953 1.00 98.12 100 LYS A N 1
ATOM 781 C CA . LYS A 1 100 ? 6.162 8.554 2.387 1.00 98.12 100 LYS A CA 1
ATOM 782 C C . LYS A 1 100 ? 6.280 7.301 1.525 1.00 98.12 100 LYS A C 1
ATOM 784 O O . LYS A 1 100 ? 6.821 7.374 0.431 1.00 98.12 100 LYS A O 1
ATOM 789 N N . MET A 1 101 ? 5.755 6.173 1.998 1.00 98.19 101 MET A N 1
ATOM 790 C CA . MET A 1 101 ? 5.791 4.919 1.249 1.00 98.19 101 MET A CA 1
ATOM 791 C C . MET A 1 101 ? 5.034 5.039 -0.077 1.00 98.19 101 MET A C 1
ATOM 793 O O . MET A 1 101 ? 5.566 4.657 -1.115 1.00 98.19 101 MET A O 1
ATOM 797 N N . SER A 1 102 ? 3.845 5.648 -0.056 1.00 98.12 102 SER A N 1
ATOM 798 C CA . SER A 1 102 ? 3.051 5.884 -1.268 1.00 98.12 102 SER A CA 1
ATOM 799 C C . SER A 1 102 ? 3.799 6.764 -2.274 1.00 98.12 102 SER A C 1
ATOM 801 O O . SER A 1 102 ? 3.856 6.448 -3.462 1.00 98.12 102 SER A O 1
ATOM 803 N N . ASP A 1 103 ? 4.428 7.844 -1.802 1.00 98.25 103 ASP A N 1
ATOM 804 C CA . ASP A 1 103 ? 5.222 8.738 -2.647 1.00 98.25 103 ASP A CA 1
ATOM 805 C C . ASP A 1 103 ? 6.427 8.030 -3.288 1.00 98.25 103 ASP A C 1
ATOM 807 O O . ASP A 1 103 ? 6.642 8.149 -4.500 1.00 98.25 103 ASP A O 1
ATOM 811 N N . ILE A 1 104 ? 7.167 7.248 -2.494 1.00 98.38 104 ILE A N 1
ATOM 812 C CA . ILE A 1 104 ? 8.331 6.475 -2.944 1.00 98.38 104 ILE A CA 1
ATOM 813 C C . ILE A 1 104 ? 7.909 5.426 -3.974 1.00 98.38 104 ILE A C 1
ATOM 815 O O . ILE A 1 104 ? 8.496 5.367 -5.052 1.00 98.38 104 ILE A O 1
ATOM 819 N N . ALA A 1 105 ? 6.874 4.634 -3.683 1.00 98.44 105 ALA A N 1
ATOM 820 C CA . ALA A 1 105 ? 6.399 3.585 -4.581 1.00 98.44 105 ALA A CA 1
ATOM 821 C C . ALA A 1 105 ? 5.963 4.150 -5.938 1.00 98.44 105 ALA A C 1
ATOM 823 O O . ALA A 1 105 ? 6.344 3.620 -6.980 1.00 98.44 105 ALA A O 1
ATOM 824 N N . TRP A 1 106 ? 5.223 5.263 -5.939 1.00 98.25 106 TRP A N 1
ATOM 825 C CA . TRP A 1 106 ? 4.801 5.924 -7.172 1.00 98.25 106 TRP A CA 1
ATOM 826 C C . TRP A 1 106 ? 5.969 6.471 -7.988 1.00 98.25 106 TRP A C 1
ATOM 828 O O . TRP A 1 106 ? 6.034 6.285 -9.208 1.00 98.25 106 TRP A O 1
ATOM 838 N N . SER A 1 107 ? 6.870 7.189 -7.316 1.00 98.12 107 SER A N 1
ATOM 839 C CA . SER A 1 107 ? 7.988 7.865 -7.974 1.00 98.12 107 SER A CA 1
ATOM 840 C C . SER A 1 107 ? 8.949 6.840 -8.562 1.00 98.12 107 SER A C 1
ATOM 842 O O . SER A 1 107 ? 9.316 6.952 -9.728 1.00 98.12 107 SER A O 1
ATOM 844 N N . TYR A 1 108 ? 9.262 5.789 -7.804 1.00 98.19 108 TYR A N 1
ATOM 845 C CA . TYR A 1 108 ? 10.169 4.745 -8.252 1.00 98.19 108 TYR A CA 1
ATOM 846 C C . TYR A 1 108 ? 9.551 3.877 -9.355 1.00 98.19 108 TYR A C 1
ATOM 848 O O . TYR A 1 108 ? 10.217 3.617 -10.350 1.00 98.19 108 TYR A O 1
ATOM 856 N N . ALA A 1 109 ? 8.259 3.529 -9.280 1.00 98.00 109 ALA A N 1
ATOM 857 C CA . ALA A 1 109 ? 7.581 2.842 -10.386 1.00 98.00 109 ALA A CA 1
ATOM 858 C C . ALA A 1 109 ? 7.587 3.670 -11.680 1.00 98.00 109 ALA A C 1
ATOM 860 O O . ALA A 1 109 ? 7.812 3.131 -12.761 1.00 98.00 109 ALA A O 1
ATOM 861 N N . SER A 1 110 ? 7.392 4.988 -11.576 1.00 96.88 110 SER A N 1
ATOM 862 C CA . SER A 1 110 ? 7.490 5.889 -12.730 1.00 96.88 110 SER A CA 1
ATOM 863 C C . SER A 1 110 ? 8.918 5.952 -13.287 1.00 96.88 110 SER A C 1
ATOM 865 O O . SER A 1 110 ? 9.098 5.993 -14.499 1.00 96.88 110 SER A O 1
ATOM 867 N N . GLU A 1 111 ? 9.933 5.908 -12.424 1.00 97.56 111 GLU A N 1
ATOM 868 C CA . GLU A 1 111 ? 11.338 5.863 -12.835 1.00 97.56 111 GLU A CA 1
ATOM 869 C C . GLU A 1 111 ? 11.690 4.561 -13.570 1.00 97.56 111 GLU A C 1
ATOM 871 O O . GLU A 1 111 ? 12.352 4.620 -14.605 1.00 97.56 111 GLU A O 1
ATOM 876 N N . ILE A 1 112 ? 11.211 3.402 -13.094 1.00 97.38 112 ILE A N 1
ATOM 877 C CA . ILE A 1 112 ? 11.419 2.112 -13.776 1.00 97.38 112 ILE A CA 1
ATOM 878 C C . ILE A 1 112 ? 10.832 2.142 -15.193 1.00 97.38 112 ILE A C 1
ATOM 880 O O . ILE A 1 112 ? 11.515 1.757 -16.134 1.00 97.38 112 ILE A O 1
ATOM 884 N N . VAL A 1 113 ? 9.598 2.634 -15.365 1.00 96.25 113 VAL A N 1
ATOM 885 C CA . VAL A 1 113 ? 8.904 2.661 -16.672 1.00 96.25 113 VAL A CA 1
ATOM 886 C C . VAL A 1 113 ? 9.638 3.503 -17.718 1.00 96.25 113 VAL A C 1
ATOM 888 O O . VAL A 1 113 ? 9.533 3.230 -18.911 1.00 96.25 113 VAL A O 1
ATOM 891 N N . HIS A 1 114 ? 10.366 4.533 -17.292 1.00 93.69 114 HIS A N 1
ATOM 892 C CA . HIS A 1 114 ? 11.026 5.482 -18.190 1.00 93.69 114 HIS A CA 1
ATOM 893 C C . HIS A 1 114 ? 12.540 5.280 -18.303 1.00 93.69 114 HIS A C 1
ATOM 895 O O . HIS A 1 114 ? 13.210 6.078 -18.957 1.00 93.69 114 HIS A O 1
ATOM 901 N N . SER A 1 115 ? 13.096 4.241 -17.678 1.00 92.62 115 SER A N 1
ATOM 902 C CA . SER A 1 115 ? 14.536 3.999 -17.665 1.00 92.62 115 SER A CA 1
ATOM 903 C C . SER A 1 115 ? 14.893 2.700 -18.371 1.00 92.62 115 SER A C 1
ATOM 905 O O . SER A 1 115 ? 14.320 1.651 -18.092 1.00 92.62 115 SER A O 1
ATOM 907 N N . SER A 1 116 ? 15.883 2.759 -19.262 1.00 90.31 116 SER A N 1
ATOM 908 C CA . SER A 1 116 ? 16.477 1.582 -19.907 1.00 90.31 116 SER A CA 1
ATOM 909 C C . SER A 1 116 ? 17.720 1.044 -19.189 1.00 90.31 116 SER A C 1
ATOM 911 O O . SER A 1 116 ? 18.408 0.171 -19.704 1.00 90.31 116 SER A O 1
ATOM 913 N N . TYR A 1 117 ? 18.053 1.609 -18.024 1.00 91.75 117 TYR A N 1
ATOM 914 C CA . TYR A 1 117 ? 19.290 1.315 -17.287 1.00 91.75 117 TYR A CA 1
ATOM 915 C C . TYR A 1 117 ? 19.045 0.659 -15.927 1.00 91.75 117 TYR A C 1
ATOM 917 O O . TYR A 1 117 ? 19.991 0.415 -15.177 1.00 91.75 117 TYR A O 1
ATOM 925 N N . LYS A 1 118 ? 17.781 0.413 -15.579 1.00 94.19 118 LYS A N 1
ATOM 926 C CA . LYS A 1 118 ? 17.421 -0.275 -14.341 1.00 94.19 118 LYS A CA 1
ATOM 927 C C . LYS A 1 118 ? 17.768 -1.746 -14.450 1.00 94.19 118 LYS A C 1
ATOM 929 O O . LYS A 1 118 ? 17.723 -2.323 -15.530 1.00 94.19 118 LYS A O 1
ATOM 934 N N . ASN A 1 119 ? 18.149 -2.325 -13.322 1.00 94.88 119 ASN A N 1
ATOM 935 C CA . ASN A 1 119 ? 18.539 -3.724 -13.230 1.00 94.88 119 ASN A CA 1
ATOM 936 C C . ASN A 1 119 ? 17.484 -4.549 -12.482 1.00 94.88 119 ASN A C 1
ATOM 938 O O . ASN A 1 119 ? 16.543 -4.025 -11.886 1.00 94.88 119 ASN A O 1
ATOM 942 N N . PHE A 1 120 ? 17.665 -5.869 -12.485 1.00 95.88 120 PHE A N 1
ATOM 943 C CA . PHE A 1 120 ? 16.769 -6.795 -11.797 1.00 95.88 120 PHE A CA 1
ATOM 944 C C . PHE A 1 120 ? 16.492 -6.409 -10.322 1.00 95.88 120 PHE A C 1
ATOM 946 O O . PHE A 1 120 ? 15.318 -6.360 -9.938 1.00 95.88 120 PHE A O 1
ATOM 953 N N . PRO A 1 121 ? 17.507 -6.094 -9.484 1.00 96.94 121 PRO A N 1
ATOM 954 C CA . PRO A 1 121 ? 17.268 -5.584 -8.133 1.00 96.94 121 PRO A CA 1
ATOM 955 C C . PRO A 1 121 ? 16.364 -4.348 -8.070 1.00 96.94 121 PRO A C 1
ATOM 957 O O . PRO A 1 121 ? 15.469 -4.316 -7.224 1.00 96.94 121 PRO A O 1
ATOM 960 N N . ASP A 1 122 ? 16.548 -3.370 -8.962 1.00 97.44 122 ASP A N 1
ATOM 961 C CA . ASP A 1 122 ? 15.723 -2.157 -8.997 1.00 97.44 122 ASP A CA 1
ATOM 962 C C . ASP A 1 122 ? 14.237 -2.494 -9.200 1.00 97.44 122 ASP A C 1
ATOM 964 O O . ASP A 1 122 ? 13.359 -2.052 -8.455 1.00 97.44 122 ASP A O 1
ATOM 968 N N . VAL A 1 123 ? 13.936 -3.347 -10.178 1.00 97.38 123 VAL A N 1
ATOM 969 C CA . VAL A 1 123 ? 12.555 -3.744 -10.495 1.00 97.38 123 VAL A CA 1
ATOM 970 C C . VAL A 1 123 ? 11.938 -4.570 -9.366 1.00 97.38 123 VAL A C 1
ATOM 972 O O . VAL A 1 123 ? 10.761 -4.403 -9.026 1.00 97.38 123 VAL A O 1
ATOM 975 N N . LYS A 1 124 ? 12.735 -5.432 -8.725 1.00 97.88 124 LYS A N 1
ATOM 976 C CA . LYS A 1 124 ? 12.298 -6.192 -7.550 1.00 97.88 124 LYS A CA 1
ATOM 977 C C . LYS A 1 124 ? 11.948 -5.264 -6.386 1.00 97.88 124 LYS A C 1
ATOM 979 O O . LYS A 1 124 ? 10.905 -5.447 -5.760 1.00 97.88 124 LYS A O 1
ATOM 984 N N . ILE A 1 125 ? 12.771 -4.246 -6.123 1.00 98.38 125 ILE A N 1
ATOM 985 C CA . ILE A 1 125 ? 12.490 -3.219 -5.110 1.00 98.38 125 ILE A CA 1
ATOM 986 C C . ILE A 1 125 ? 11.195 -2.476 -5.458 1.00 98.38 125 ILE A C 1
ATOM 988 O O . ILE A 1 125 ? 10.330 -2.335 -4.597 1.00 98.38 125 ILE A O 1
ATOM 992 N N . CYS A 1 126 ? 11.008 -2.070 -6.717 1.00 98.31 126 CYS A N 1
ATOM 993 C CA . CYS A 1 126 ? 9.776 -1.425 -7.177 1.00 98.31 126 CYS A CA 1
ATOM 994 C C . CYS A 1 126 ? 8.531 -2.285 -6.913 1.00 98.31 126 CYS A C 1
ATOM 996 O O . CYS A 1 126 ? 7.534 -1.791 -6.382 1.00 98.31 126 CYS A O 1
ATOM 998 N N . THR A 1 127 ? 8.611 -3.581 -7.216 1.00 98.31 127 THR A N 1
ATOM 999 C CA . THR A 1 127 ? 7.516 -4.537 -6.988 1.00 98.31 127 THR A CA 1
ATOM 1000 C C . THR A 1 127 ? 7.165 -4.639 -5.501 1.00 98.31 127 THR A C 1
ATOM 1002 O O . THR A 1 127 ? 5.989 -4.582 -5.136 1.00 98.31 127 THR A O 1
ATOM 1005 N N . ILE A 1 128 ? 8.178 -4.713 -4.628 1.00 98.31 128 ILE A N 1
ATOM 1006 C CA . ILE A 1 128 ? 7.997 -4.735 -3.169 1.00 98.31 128 ILE A CA 1
ATOM 1007 C C . ILE A 1 128 ? 7.339 -3.438 -2.689 1.00 98.31 128 ILE A C 1
ATOM 1009 O O . ILE A 1 128 ? 6.349 -3.495 -1.966 1.00 98.31 128 ILE A O 1
ATOM 1013 N N . LEU A 1 129 ? 7.836 -2.276 -3.118 1.00 98.50 129 LEU A N 1
ATOM 1014 C CA . LEU A 1 129 ? 7.302 -0.974 -2.706 1.00 98.50 129 LEU A CA 1
ATOM 1015 C C . LEU A 1 129 ? 5.828 -0.808 -3.098 1.00 98.50 129 LEU A C 1
ATOM 1017 O O . LEU A 1 129 ? 5.016 -0.357 -2.283 1.00 98.50 129 LEU A O 1
ATOM 1021 N N . ALA A 1 130 ? 5.460 -1.210 -4.317 1.00 98.50 130 ALA A N 1
ATOM 1022 C CA . ALA A 1 130 ? 4.076 -1.179 -4.777 1.00 98.50 130 ALA A CA 1
ATOM 1023 C C . ALA A 1 130 ? 3.181 -2.112 -3.941 1.00 98.50 130 ALA A C 1
ATOM 1025 O O . ALA A 1 130 ? 2.144 -1.680 -3.433 1.00 98.50 130 ALA A O 1
ATOM 1026 N N . ALA A 1 131 ? 3.606 -3.361 -3.720 1.00 98.00 131 ALA A N 1
ATOM 1027 C CA . ALA A 1 131 ? 2.860 -4.337 -2.922 1.00 98.00 131 ALA A CA 1
ATOM 1028 C C . ALA A 1 131 ? 2.712 -3.916 -1.452 1.00 98.00 131 ALA A C 1
ATOM 1030 O O . ALA A 1 131 ? 1.631 -4.053 -0.868 1.00 98.00 131 ALA A O 1
ATOM 1031 N N . SER A 1 132 ? 3.768 -3.355 -0.860 1.00 97.75 132 SER A N 1
ATOM 1032 C CA . SER A 1 132 ? 3.740 -2.809 0.496 1.00 97.75 132 SER A CA 1
ATOM 1033 C C . SER A 1 132 ? 2.789 -1.623 0.597 1.00 97.75 132 SER A C 1
ATOM 1035 O O . SER A 1 132 ? 2.025 -1.554 1.551 1.00 97.75 132 SER A O 1
ATOM 1037 N N . THR A 1 133 ? 2.777 -0.725 -0.390 1.00 98.31 133 THR A N 1
ATOM 1038 C CA . THR A 1 133 ? 1.871 0.435 -0.407 1.00 98.31 133 THR A CA 1
ATOM 1039 C C . THR A 1 133 ? 0.407 0.007 -0.448 1.00 98.31 133 THR A C 1
ATOM 1041 O O . THR A 1 133 ? -0.385 0.478 0.368 1.00 98.31 133 THR A O 1
ATOM 1044 N N . VAL A 1 134 ? 0.060 -0.933 -1.337 1.00 96.94 134 VAL A N 1
ATOM 1045 C CA . VAL A 1 134 ? -1.290 -1.520 -1.403 1.00 96.94 134 VAL A CA 1
ATOM 1046 C C . VAL A 1 134 ? -1.675 -2.129 -0.053 1.00 96.94 134 VAL A C 1
ATOM 1048 O O . VAL A 1 134 ? -2.729 -1.807 0.490 1.00 96.94 134 VAL A O 1
ATOM 1051 N N . SER A 1 135 ? -0.788 -2.940 0.530 1.00 95.44 135 SER A N 1
ATOM 1052 C CA . SER A 1 135 ? -1.037 -3.600 1.817 1.00 95.44 135 SER A CA 1
ATOM 1053 C C . SER A 1 135 ? -1.176 -2.605 2.975 1.00 95.44 135 SER A C 1
ATOM 1055 O O . SER A 1 135 ? -2.006 -2.801 3.857 1.00 95.44 135 SER A O 1
ATOM 1057 N N . ILE A 1 136 ? -0.388 -1.528 2.998 1.00 96.31 136 ILE A N 1
ATOM 1058 C CA . ILE A 1 136 ? -0.468 -0.495 4.040 1.00 96.31 136 ILE A CA 1
ATOM 1059 C C . ILE A 1 136 ? -1.820 0.210 3.985 1.00 96.31 136 ILE A C 1
ATOM 1061 O O . ILE A 1 136 ? -2.462 0.345 5.021 1.00 96.31 136 ILE A O 1
ATOM 1065 N N . LEU A 1 137 ? -2.264 0.638 2.802 1.00 95.38 137 LEU A N 1
ATOM 1066 C CA . LEU A 1 137 ? -3.556 1.310 2.633 1.00 95.38 137 LEU A CA 1
ATOM 1067 C C . LEU A 1 137 ? -4.730 0.395 3.003 1.00 95.38 137 LEU A C 1
ATOM 1069 O O . LEU A 1 137 ? -5.641 0.828 3.706 1.00 95.38 137 LEU A O 1
ATOM 1073 N N . GLU A 1 138 ? -4.667 -0.878 2.609 1.00 92.94 138 GLU A N 1
ATOM 1074 C CA . GLU A 1 138 ? -5.630 -1.908 3.014 1.00 92.94 138 GLU A CA 1
ATOM 1075 C C . GLU A 1 138 ? -5.698 -2.051 4.541 1.00 92.94 138 GLU A C 1
ATOM 1077 O O . GLU A 1 138 ? -6.772 -1.994 5.134 1.00 92.94 138 GLU A O 1
ATOM 1082 N N . ASN A 1 139 ? -4.548 -2.169 5.207 1.00 92.06 139 ASN A N 1
ATOM 1083 C CA . ASN A 1 139 ? -4.508 -2.338 6.657 1.00 92.06 139 ASN A CA 1
ATOM 1084 C C . ASN A 1 139 ? -4.887 -1.056 7.409 1.00 92.06 139 ASN A C 1
ATOM 1086 O O . ASN A 1 139 ? -5.513 -1.140 8.460 1.00 92.06 139 ASN A O 1
ATOM 1090 N N . LEU A 1 140 ? -4.568 0.129 6.881 1.00 93.00 140 LEU A N 1
ATOM 1091 C CA . LEU A 1 140 ? -5.059 1.392 7.436 1.00 93.00 140 LEU A CA 1
ATOM 1092 C C . LEU A 1 140 ? -6.584 1.459 7.392 1.00 93.00 140 LEU A C 1
ATOM 1094 O O . LEU A 1 140 ? -7.192 1.837 8.388 1.00 93.00 140 LEU A O 1
ATOM 1098 N N . PHE A 1 141 ? -7.198 1.030 6.289 1.00 91.19 141 PHE A N 1
ATOM 1099 C CA . PHE A 1 141 ? -8.650 0.920 6.203 1.00 91.19 141 PHE A CA 1
ATOM 1100 C C . PHE A 1 141 ? -9.216 -0.071 7.232 1.00 91.19 141 PHE A C 1
ATOM 1102 O O . PHE A 1 141 ? -10.190 0.243 7.910 1.00 91.19 141 PHE A O 1
ATOM 1109 N N . MET A 1 142 ? -8.582 -1.235 7.415 1.00 87.62 142 MET A N 1
ATOM 1110 C CA . MET A 1 142 ? -9.003 -2.206 8.436 1.00 87.62 142 MET A CA 1
ATOM 1111 C C . MET A 1 142 ? -8.962 -1.612 9.850 1.00 87.62 142 MET A C 1
ATOM 1113 O O . MET A 1 142 ? -9.903 -1.792 10.623 1.00 87.62 142 MET A O 1
ATOM 1117 N N . LYS A 1 143 ? -7.909 -0.854 10.179 1.00 88.38 143 LYS A N 1
ATOM 1118 C CA . LYS A 1 143 ? -7.836 -0.112 11.445 1.00 88.38 143 LYS A CA 1
ATOM 1119 C C . LYS A 1 143 ? -8.946 0.932 11.551 1.00 88.38 143 LYS A C 1
ATOM 1121 O O . LYS A 1 143 ? -9.635 0.984 12.558 1.00 88.38 143 LYS A O 1
ATOM 1126 N N . TYR A 1 144 ? -9.161 1.712 10.494 1.00 87.94 144 TYR A N 1
ATOM 1127 C CA . TYR A 1 144 ? -10.198 2.743 10.445 1.00 87.94 144 TYR A CA 1
ATOM 1128 C C . TYR A 1 144 ? -11.604 2.191 10.722 1.00 87.94 144 TYR A C 1
ATOM 1130 O O . TYR A 1 144 ? -12.370 2.808 11.458 1.00 87.94 144 TYR A O 1
ATOM 1138 N N . VAL A 1 145 ? -11.936 1.008 10.193 1.00 85.44 145 VAL A N 1
ATOM 1139 C CA . VAL A 1 145 ? -13.236 0.357 10.442 1.00 85.44 145 VAL A CA 1
ATOM 1140 C C . VAL A 1 145 ? -13.281 -0.455 11.749 1.00 85.44 145 VAL A C 1
ATOM 1142 O O . VAL A 1 145 ? -14.287 -1.104 12.029 1.00 85.44 145 VAL A O 1
ATOM 1145 N N . GLY A 1 146 ? -12.224 -0.395 12.569 1.00 81.88 146 GLY A N 1
ATOM 1146 C CA . GLY A 1 146 ? -12.209 -0.880 13.951 1.00 81.88 146 GLY A CA 1
ATOM 1147 C C . GLY A 1 146 ? -11.662 -2.292 14.173 1.00 81.88 146 GLY A C 1
ATOM 1148 O O . GLY A 1 146 ? -11.876 -2.842 15.253 1.00 81.88 146 GLY A O 1
ATOM 1149 N N . PHE A 1 147 ? -10.949 -2.890 13.208 1.00 81.25 147 PHE A N 1
ATOM 1150 C CA . PHE A 1 147 ? -10.327 -4.218 13.383 1.00 81.25 147 PHE A CA 1
ATOM 1151 C C . PHE A 1 147 ? -9.092 -4.221 14.301 1.00 81.25 147 PHE A C 1
ATOM 1153 O O . PHE A 1 147 ? -8.515 -5.279 14.543 1.00 81.25 147 PHE A O 1
ATOM 1160 N N . ASP A 1 148 ? -8.665 -3.073 14.827 1.00 79.88 148 ASP A N 1
ATOM 1161 C CA . ASP A 1 148 ? -7.584 -2.974 15.811 1.00 79.88 148 ASP A CA 1
ATOM 1162 C C . ASP A 1 148 ? -8.066 -2.953 17.271 1.00 79.88 148 ASP A C 1
ATOM 1164 O O . ASP A 1 148 ? -7.234 -2.999 18.179 1.00 79.88 148 ASP A O 1
ATOM 1168 N N . HIS A 1 149 ? -9.382 -2.991 17.512 1.00 76.88 149 HIS A N 1
ATOM 1169 C CA . HIS A 1 149 ? -9.987 -3.117 18.845 1.00 76.88 149 HIS A CA 1
ATOM 1170 C C . HIS A 1 149 ? -9.997 -4.558 19.375 1.00 76.88 149 HIS A C 1
ATOM 1172 O O . HIS A 1 149 ? -10.926 -4.965 20.072 1.00 76.88 149 HIS A O 1
ATOM 1178 N N . GLN A 1 150 ? -8.984 -5.360 19.041 1.00 77.12 150 GLN A N 1
ATOM 1179 C CA . GLN A 1 150 ? -8.896 -6.717 19.566 1.00 77.12 150 GLN A CA 1
ATOM 1180 C C . GLN A 1 150 ? -8.751 -6.656 21.097 1.00 77.12 150 GLN A C 1
ATOM 1182 O O . GLN A 1 150 ? -7.809 -6.010 21.579 1.00 77.12 150 GLN A O 1
ATOM 1187 N N . PRO A 1 151 ? -9.653 -7.298 21.862 1.00 82.25 151 PRO A N 1
ATOM 1188 C CA . PRO A 1 151 ? -9.600 -7.253 23.312 1.00 82.25 151 PRO A CA 1
ATOM 1189 C C . PRO A 1 151 ? -8.281 -7.848 23.806 1.00 82.25 151 PRO A C 1
ATOM 1191 O O . PRO A 1 151 ? -7.710 -8.770 23.212 1.00 82.25 151 PRO A O 1
ATOM 1194 N N . ARG A 1 152 ? -7.764 -7.268 24.889 1.00 89.69 152 ARG A N 1
ATOM 1195 C CA . ARG A 1 152 ? -6.525 -7.696 25.537 1.00 89.69 152 ARG A CA 1
ATOM 1196 C C . ARG A 1 152 ? -6.823 -8.052 26.975 1.00 89.69 152 ARG A C 1
ATOM 1198 O O . ARG A 1 152 ? -7.492 -7.294 27.667 1.00 89.69 152 ARG A O 1
ATOM 1205 N N . CYS A 1 153 ? -6.251 -9.160 27.430 1.00 90.31 153 CYS A N 1
ATOM 1206 C CA . CYS A 1 153 ? -6.299 -9.554 28.826 1.00 90.31 153 CYS A CA 1
ATOM 1207 C C . CYS A 1 153 ? -5.807 -8.386 29.701 1.00 90.31 153 CYS A C 1
ATOM 1209 O O . CYS A 1 153 ? -4.640 -8.006 29.566 1.00 90.31 153 CYS A O 1
ATOM 1211 N N . PRO A 1 154 ? -6.614 -7.862 30.640 1.00 91.00 154 PRO A N 1
ATOM 1212 C CA . PRO A 1 154 ? -6.201 -6.738 31.481 1.00 91.00 154 PRO A CA 1
ATOM 1213 C C . PRO A 1 154 ? -5.050 -7.113 32.427 1.00 91.00 154 PRO A C 1
ATOM 1215 O O . PRO A 1 154 ? -4.257 -6.259 32.802 1.00 91.00 154 PRO A O 1
ATOM 1218 N N . ASN A 1 155 ? -4.915 -8.402 32.761 1.00 94.25 155 ASN A N 1
ATOM 1219 C CA . ASN A 1 155 ? -3.834 -8.908 33.604 1.00 94.25 155 ASN A CA 1
ATOM 1220 C C . ASN A 1 155 ? -2.468 -9.036 32.884 1.00 94.25 155 ASN A C 1
ATOM 1222 O O . ASN A 1 155 ? -1.447 -8.661 33.449 1.00 94.25 155 ASN A O 1
ATOM 1226 N N . CYS A 1 156 ? -2.409 -9.566 31.651 1.00 93.88 156 CYS A N 1
ATOM 122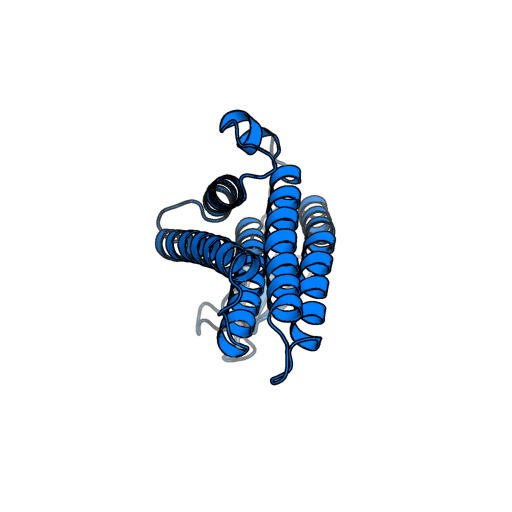7 C CA . CYS A 1 156 ? -1.127 -9.870 30.976 1.00 93.88 156 CYS A CA 1
ATOM 1228 C C . CYS A 1 156 ? -0.944 -9.261 29.572 1.00 93.88 156 CYS A C 1
ATOM 1230 O O . CYS A 1 156 ? 0.100 -9.456 28.953 1.00 93.88 156 CYS A O 1
ATOM 1232 N N . GLY A 1 157 ? -1.946 -8.564 29.029 1.00 89.44 157 GLY A N 1
ATOM 1233 C CA . GLY A 1 157 ? -1.900 -7.934 27.701 1.00 89.44 157 GLY A CA 1
ATOM 1234 C C . GLY A 1 157 ? -2.039 -8.884 26.501 1.00 89.44 157 GLY A C 1
ATOM 1235 O O . GLY A 1 157 ? -2.007 -8.424 25.352 1.00 89.44 157 GLY A O 1
ATOM 1236 N N . SER A 1 158 ? -2.197 -10.191 26.746 1.00 90.38 158 SER A N 1
ATOM 1237 C CA . SER A 1 158 ? -2.426 -11.215 25.717 1.00 90.38 158 SER A CA 1
ATOM 1238 C C . SER A 1 158 ? -3.712 -10.953 24.926 1.00 90.38 158 SER A C 1
ATOM 1240 O O . SER A 1 158 ? -4.716 -10.544 25.500 1.00 90.38 158 SER A O 1
ATOM 1242 N N . VAL A 1 159 ? -3.689 -11.242 23.622 1.00 88.12 159 VAL A N 1
ATOM 1243 C CA . VAL A 1 159 ? -4.877 -11.249 22.739 1.00 88.12 159 VAL A CA 1
ATOM 1244 C C . VAL A 1 159 ? -5.497 -12.644 22.589 1.00 88.12 159 VAL A C 1
ATOM 1246 O O . VAL A 1 159 ? -6.492 -12.810 21.890 1.00 88.12 159 VAL A O 1
ATOM 1249 N N . SER A 1 160 ? -4.893 -13.666 23.203 1.00 89.81 160 SER A N 1
ATOM 1250 C CA . SER A 1 160 ? -5.424 -15.032 23.226 1.00 89.81 160 SER A CA 1
ATOM 1251 C C . SER A 1 160 ? -6.526 -15.126 24.278 1.00 89.81 160 SER A C 1
ATOM 1253 O O . SER A 1 160 ? -6.272 -15.515 25.419 1.00 89.81 160 SER A O 1
ATOM 1255 N N . LEU A 1 161 ? -7.717 -14.680 23.890 1.00 89.88 161 LEU A N 1
ATOM 1256 C CA . LEU A 1 161 ? -8.915 -14.678 24.716 1.00 89.88 161 LEU A CA 1
ATOM 1257 C C . LEU A 1 161 ? -9.961 -15.621 24.113 1.00 89.88 161 LEU A C 1
ATOM 1259 O O . LEU A 1 161 ? -10.203 -15.591 22.906 1.00 89.88 161 LEU A O 1
ATOM 1263 N N . GLU A 1 162 ? -10.595 -16.423 24.958 1.00 91.25 162 GLU A N 1
ATOM 1264 C CA . GLU A 1 162 ? -11.818 -17.159 24.647 1.00 91.25 162 GLU A CA 1
ATOM 1265 C C . GLU A 1 162 ? -13.004 -16.412 25.252 1.00 91.25 162 GLU A C 1
ATOM 1267 O O . GLU A 1 162 ? -12.964 -16.010 26.413 1.00 91.25 162 GLU A O 1
ATOM 1272 N N . ILE A 1 163 ? -14.051 -16.188 24.457 1.00 88.56 163 ILE A N 1
ATOM 1273 C CA . ILE A 1 163 ? -15.211 -15.401 24.881 1.00 88.56 163 ILE A CA 1
ATOM 1274 C C . ILE A 1 163 ? -16.396 -16.335 25.104 1.00 88.56 163 ILE A C 1
ATOM 1276 O O . ILE A 1 163 ? -16.845 -17.022 24.185 1.00 88.56 163 ILE A O 1
ATOM 1280 N N . TYR A 1 164 ? -16.931 -16.314 26.321 1.00 88.38 164 TYR A N 1
ATOM 1281 C CA . TYR A 1 164 ? -18.074 -17.113 26.743 1.00 88.38 164 TYR A CA 1
ATOM 1282 C C . TYR A 1 164 ? -19.261 -16.212 27.079 1.00 88.38 164 TYR A C 1
ATOM 1284 O O . TYR A 1 164 ? -19.107 -15.191 27.745 1.00 88.38 164 TYR A O 1
ATOM 1292 N N . SER A 1 165 ? -20.470 -16.598 26.669 1.00 82.38 165 SER A N 1
ATOM 1293 C CA . SER A 1 165 ? -21.696 -15.923 27.109 1.00 82.38 165 SER A CA 1
ATOM 1294 C C . SER A 1 165 ? -22.200 -16.515 28.421 1.00 82.38 165 SER A C 1
ATOM 1296 O O . SER A 1 165 ? -22.423 -17.729 28.496 1.00 82.38 165 SER A O 1
ATOM 1298 N N . ILE A 1 166 ? -22.492 -15.674 29.410 1.00 78.38 166 ILE A N 1
ATOM 1299 C CA . ILE A 1 166 ? -23.234 -16.110 30.594 1.00 78.38 166 ILE A CA 1
ATOM 1300 C C . ILE A 1 166 ? -24.723 -16.079 30.242 1.00 78.38 166 ILE A C 1
ATOM 1302 O O . ILE A 1 166 ? -25.298 -15.017 29.991 1.00 78.38 166 ILE A O 1
ATOM 1306 N N . LYS A 1 167 ? -25.367 -17.253 30.204 1.00 65.31 167 LYS A N 1
ATOM 1307 C CA . LYS A 1 167 ? -26.819 -17.332 29.997 1.00 65.31 167 LYS A CA 1
ATOM 1308 C C . LYS A 1 167 ? -27.528 -16.534 31.099 1.00 65.31 167 LYS A C 1
ATOM 1310 O O . LYS A 1 167 ? -27.321 -16.812 32.274 1.00 65.31 167 LYS A O 1
ATOM 1315 N N . ASN A 1 168 ? -28.398 -15.614 30.679 1.00 64.44 168 ASN A N 1
ATOM 1316 C CA . ASN A 1 168 ? -29.325 -14.802 31.483 1.00 64.44 168 ASN A CA 1
ATOM 1317 C C . ASN A 1 168 ? -28.805 -13.504 32.121 1.00 64.44 168 ASN A C 1
ATOM 1319 O O . ASN A 1 168 ? -29.613 -12.846 32.765 1.00 64.44 168 ASN A O 1
ATOM 1323 N N . ASP A 1 169 ? -27.550 -13.090 31.912 1.00 65.50 169 ASP A N 1
ATOM 1324 C CA . ASP A 1 169 ? -27.007 -11.934 32.659 1.00 65.50 169 ASP A CA 1
ATOM 1325 C C . ASP A 1 169 ? -26.423 -10.806 31.797 1.00 65.50 169 ASP A C 1
ATOM 1327 O O . ASP A 1 169 ? -25.751 -9.926 32.319 1.00 65.50 169 ASP A O 1
ATOM 1331 N N . ASN A 1 170 ? -26.678 -10.815 30.480 1.00 80.12 170 ASN A N 1
ATOM 1332 C CA . ASN A 1 170 ? -26.168 -9.820 29.521 1.00 80.12 170 ASN A CA 1
ATOM 1333 C C . ASN A 1 170 ? -24.657 -9.539 29.685 1.00 80.12 170 ASN A C 1
ATOM 1335 O O . ASN A 1 170 ? -24.201 -8.420 29.490 1.00 80.12 170 ASN A O 1
ATOM 1339 N N . LYS A 1 171 ? -23.892 -10.571 30.056 1.00 84.00 171 LYS A N 1
ATOM 1340 C CA . LYS A 1 171 ? -22.460 -10.516 30.359 1.00 84.00 171 LYS A CA 1
ATOM 1341 C C . LYS A 1 171 ? -21.686 -11.516 29.518 1.00 84.00 171 LYS A C 1
ATOM 1343 O O . LYS A 1 171 ? -22.165 -12.620 29.228 1.00 84.00 171 LYS A O 1
ATOM 1348 N N . LEU A 1 172 ? -20.463 -11.135 29.182 1.00 88.38 172 LEU A N 1
ATOM 1349 C CA . LEU A 1 172 ? -19.455 -11.977 28.559 1.00 88.38 172 LEU A CA 1
ATOM 1350 C C . LEU A 1 172 ? -18.320 -12.224 29.549 1.00 88.38 172 LEU A C 1
ATOM 1352 O O . LEU A 1 172 ? -17.966 -11.346 30.332 1.00 88.38 172 LEU A O 1
ATOM 1356 N N . ILE A 1 173 ? -17.747 -13.421 29.498 1.00 89.81 173 ILE A N 1
ATOM 1357 C CA . ILE A 1 173 ? -16.469 -13.726 30.137 1.00 89.81 173 ILE A CA 1
ATOM 1358 C C . ILE A 1 173 ? -15.425 -13.760 29.032 1.00 89.81 173 ILE A C 1
ATOM 1360 O O . ILE A 1 173 ? -15.541 -14.560 28.106 1.00 89.81 173 ILE A O 1
ATOM 1364 N N . GLU A 1 174 ? -14.414 -12.910 29.137 1.00 91.62 174 GLU A N 1
ATOM 1365 C CA . GLU A 1 174 ? -13.190 -13.003 28.352 1.00 91.62 174 GLU A CA 1
ATOM 1366 C C . GLU A 1 174 ? -12.159 -13.783 29.179 1.00 91.62 174 GLU A C 1
ATOM 1368 O O . GLU A 1 174 ? -11.549 -13.247 30.106 1.00 91.62 174 GLU A O 1
ATOM 1373 N N . HIS A 1 175 ? -11.984 -15.061 28.858 1.00 92.75 175 HIS A N 1
ATOM 1374 C CA . HIS A 1 175 ? -11.010 -15.939 29.496 1.00 92.75 175 HIS A CA 1
ATOM 1375 C C . HIS A 1 175 ? -9.669 -15.857 28.773 1.00 92.75 17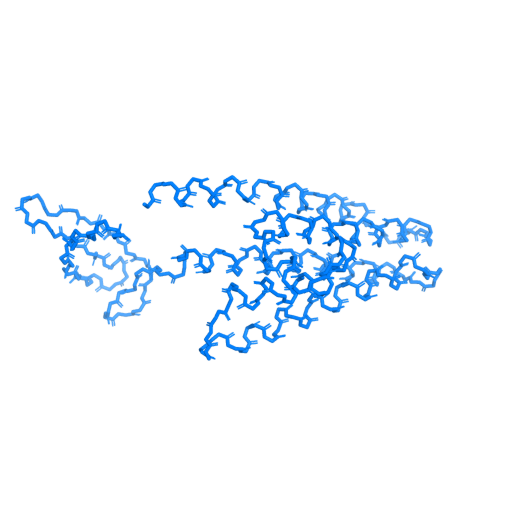5 HIS A C 1
ATOM 1377 O O . HIS A 1 175 ? -9.577 -16.113 27.571 1.00 92.75 175 HIS A O 1
ATOM 1383 N N . CYS A 1 176 ? -8.599 -15.534 29.491 1.00 94.56 176 CYS A N 1
ATOM 1384 C CA . CYS A 1 176 ? -7.261 -15.504 28.919 1.00 94.56 176 CYS A CA 1
ATOM 1385 C C . CYS A 1 176 ? -6.607 -16.886 28.920 1.00 94.56 176 CYS A C 1
ATOM 1387 O O . CYS A 1 176 ? -6.120 -17.336 29.952 1.00 94.56 176 CYS A O 1
ATOM 1389 N N . THR A 1 177 ? -6.401 -17.477 27.741 1.00 94.88 177 THR A N 1
ATOM 1390 C CA . THR A 1 177 ? -5.765 -18.802 27.583 1.00 94.88 177 THR A CA 1
ATOM 1391 C C . THR A 1 177 ? -4.247 -18.809 27.859 1.00 94.88 177 THR A C 1
ATOM 1393 O O . THR A 1 177 ? -3.533 -19.730 27.451 1.00 94.88 177 THR A O 1
ATOM 1396 N N . LYS A 1 178 ? -3.696 -17.722 28.418 1.00 95.31 178 LYS A N 1
ATOM 1397 C CA . LYS A 1 178 ? -2.264 -17.566 28.733 1.00 95.31 178 LYS A CA 1
ATOM 1398 C C . LYS A 1 178 ? -1.976 -17.413 30.217 1.00 95.31 178 LYS A C 1
ATOM 1400 O O . LYS A 1 178 ? -0.920 -17.861 30.651 1.00 95.31 178 LYS A O 1
ATOM 1405 N N . CYS A 1 179 ? -2.841 -16.729 30.958 1.00 94.81 179 CYS A N 1
ATOM 1406 C CA . CYS A 1 179 ? -2.664 -16.507 32.394 1.00 94.81 179 CYS A CA 1
ATOM 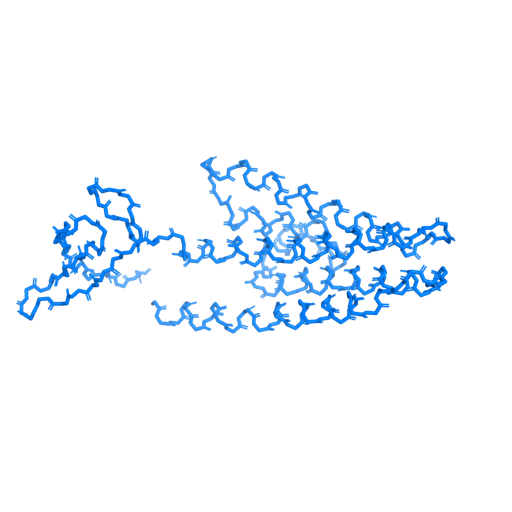1407 C C . CYS A 1 179 ? -3.901 -16.885 33.212 1.00 94.81 179 CYS A C 1
ATOM 1409 O O . CYS A 1 179 ? -3.964 -16.537 34.388 1.00 94.81 179 CYS A O 1
ATOM 1411 N N . ASP A 1 180 ? -4.872 -17.538 32.571 1.00 94.00 180 ASP A N 1
ATOM 1412 C CA . ASP A 1 180 ? -6.117 -18.041 33.150 1.00 94.00 180 ASP A CA 1
ATOM 1413 C C . ASP A 1 180 ? -6.956 -16.966 33.861 1.00 94.00 180 ASP A C 1
ATOM 1415 O O . ASP A 1 180 ? -7.751 -17.255 34.752 1.00 94.00 180 ASP A O 1
ATOM 1419 N N . PHE A 1 181 ? -6.770 -15.699 33.478 1.00 94.38 181 PHE A N 1
ATOM 1420 C CA . PHE A 1 181 ? -7.531 -14.580 34.022 1.00 94.38 181 PHE A CA 1
ATOM 1421 C C . PHE A 1 181 ? -8.879 -14.448 33.314 1.00 94.38 181 PHE A C 1
ATOM 1423 O O . PHE A 1 181 ? -8.911 -14.317 32.088 1.00 94.38 181 PHE A O 1
ATOM 1430 N N . ASP A 1 182 ? -9.951 -14.385 34.102 1.00 92.69 182 ASP A N 1
ATOM 1431 C CA . ASP A 1 182 ? -11.310 -14.127 33.632 1.00 92.69 182 ASP A C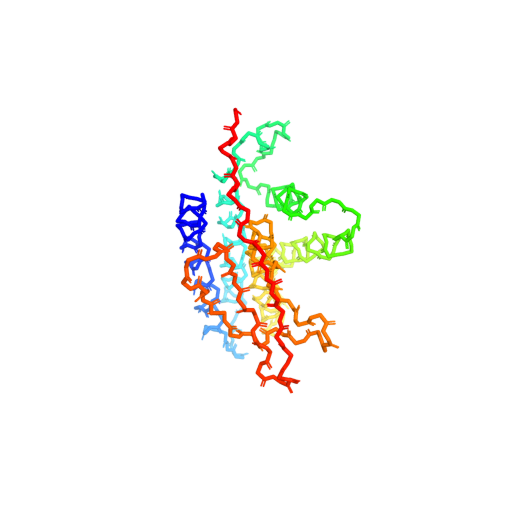A 1
ATOM 1432 C C . ASP A 1 182 ? -11.673 -12.657 33.824 1.00 92.69 182 ASP A C 1
ATOM 1434 O O . ASP A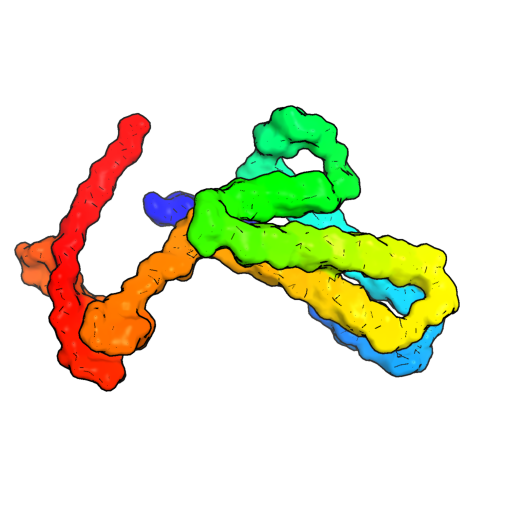 1 182 ? -11.709 -12.144 34.945 1.00 92.69 182 ASP A O 1
ATOM 1438 N N . ASN A 1 183 ? -11.973 -11.981 32.719 1.00 91.31 183 ASN A N 1
ATOM 1439 C CA . ASN A 1 183 ? -12.536 -10.639 32.728 1.00 91.31 183 ASN A CA 1
ATOM 1440 C C . ASN A 1 183 ? -14.042 -10.714 32.447 1.00 91.31 183 ASN A C 1
ATOM 1442 O O . ASN A 1 183 ? -14.452 -11.309 31.454 1.00 91.31 183 ASN A O 1
ATOM 1446 N N . ILE A 1 184 ? -14.869 -10.115 33.305 1.00 89.50 184 ILE A N 1
ATOM 1447 C CA . ILE A 1 184 ? -16.324 -10.062 33.105 1.00 89.50 184 ILE A CA 1
ATOM 1448 C C . ILE A 1 184 ? -16.665 -8.716 32.474 1.00 89.50 184 ILE A C 1
ATOM 1450 O O . ILE A 1 184 ? -16.348 -7.670 33.037 1.00 89.50 184 ILE A O 1
ATOM 1454 N N . VAL A 1 185 ? -17.319 -8.754 31.318 1.00 86.81 185 VAL A N 1
ATOM 1455 C CA . VAL A 1 185 ? -17.687 -7.573 30.534 1.00 86.81 185 VAL A CA 1
ATOM 1456 C C . VAL A 1 185 ? -19.202 -7.531 30.371 1.00 86.81 185 VAL A C 1
ATOM 1458 O O . VAL A 1 185 ? -19.809 -8.507 29.928 1.00 86.81 185 VAL A O 1
ATOM 1461 N N . ASP A 1 186 ? -19.820 -6.404 30.712 1.00 82.94 186 ASP A N 1
ATOM 1462 C CA . ASP A 1 186 ? -21.245 -6.177 30.472 1.00 82.94 186 ASP A CA 1
ATOM 1463 C C . ASP A 1 186 ? -21.499 -5.865 28.985 1.00 82.94 186 ASP A C 1
ATOM 1465 O O . ASP A 1 186 ? -20.772 -5.100 28.349 1.00 82.94 186 ASP A O 1
ATOM 1469 N N . ILE A 1 187 ? -22.548 -6.456 28.413 1.00 75.38 187 ILE A N 1
ATOM 1470 C CA . ILE A 1 187 ? -22.994 -6.183 27.045 1.00 75.38 187 ILE A CA 1
ATOM 1471 C C . ILE A 1 187 ? -23.878 -4.933 27.082 1.00 75.38 187 ILE A C 1
ATOM 1473 O O . ILE A 1 187 ? -25.079 -5.011 27.358 1.00 75.38 187 ILE A O 1
ATOM 1477 N N . GLU A 1 188 ? -23.305 -3.770 26.775 1.00 64.12 188 GLU A N 1
ATOM 1478 C CA . GLU A 1 188 ? -24.099 -2.570 26.507 1.00 64.12 188 GLU A CA 1
ATOM 1479 C C . GLU A 1 188 ? -24.791 -2.689 25.139 1.00 64.12 188 GLU A C 1
ATOM 1481 O O . GLU A 1 188 ? -24.156 -2.884 24.098 1.00 64.12 188 GLU A O 1
ATOM 1486 N N . THR A 1 189 ? -26.121 -2.559 25.110 1.00 50.78 189 THR A N 1
ATOM 1487 C CA . THR A 1 189 ? -26.861 -2.407 23.853 1.00 50.78 189 THR A CA 1
ATOM 1488 C C . THR A 1 189 ? -26.571 -1.023 23.284 1.00 50.78 189 THR A C 1
ATOM 1490 O O . THR A 1 189 ? -27.141 -0.034 23.746 1.00 50.78 189 THR A O 1
ATOM 1493 N N . VAL A 1 190 ? -25.692 -0.937 22.284 1.00 48.31 190 VAL A N 1
ATOM 1494 C CA . VAL A 1 190 ? -25.438 0.315 21.559 1.00 48.31 190 VAL A CA 1
ATOM 1495 C C . VAL A 1 190 ? -26.746 0.753 20.892 1.00 48.31 190 VAL A C 1
ATOM 1497 O O . VAL A 1 190 ? -27.220 0.116 19.948 1.00 48.31 190 VAL A O 1
ATOM 1500 N N . GLY A 1 191 ? -27.356 1.814 21.425 1.00 39.81 191 GLY A N 1
ATOM 1501 C CA . GLY A 1 191 ? -28.541 2.445 20.855 1.00 39.81 191 GLY A CA 1
ATOM 1502 C C . GLY A 1 191 ? -28.288 2.882 19.413 1.00 39.81 191 GLY A C 1
ATOM 1503 O O . GLY A 1 191 ? -27.192 3.321 19.066 1.00 39.81 191 GLY A O 1
ATOM 1504 N N . ASN A 1 192 ? -29.309 2.725 18.571 1.00 31.95 192 ASN A N 1
ATOM 1505 C CA . ASN A 1 192 ? -29.306 3.165 17.176 1.00 31.95 192 ASN A CA 1
ATOM 1506 C C . ASN A 1 192 ? -28.799 4.621 17.075 1.00 31.95 192 ASN A C 1
ATOM 1508 O O . ASN A 1 192 ? -29.254 5.449 17.869 1.00 31.95 192 ASN A O 1
ATOM 1512 N N . PRO A 1 193 ? -27.922 4.970 16.115 1.00 42.94 193 PRO A N 1
ATOM 1513 C CA . PRO A 1 193 ? -27.628 6.371 15.853 1.00 42.94 193 PRO A CA 1
ATOM 1514 C C . PRO A 1 193 ? -28.919 7.061 15.385 1.00 42.94 193 PRO A C 1
ATOM 1516 O O . PRO A 1 193 ? -29.593 6.545 14.490 1.00 42.94 193 PRO A O 1
ATOM 1519 N N . LEU A 1 194 ? -29.266 8.173 16.041 1.00 31.88 194 LEU A N 1
ATOM 1520 C CA . LEU A 1 194 ? -30.313 9.116 15.625 1.00 31.88 194 LEU A CA 1
ATOM 1521 C C . LEU A 1 194 ? -29.978 9.760 14.275 1.00 31.88 194 LEU A C 1
ATOM 1523 O O . LEU A 1 194 ? -28.777 10.027 14.038 1.00 31.88 194 LEU A O 1
#

Secondary structure (DSSP, 8-state):
-HHHHHHHHHHHHHHHHHHHHHHHHHHT--TT--HHHHHHHHHHHHHHHHHHHHHHHHH-HHHHHHTT--TT-HHHHHHHHHHHHS-SSTTHHHHHHHHHHHHHHHHHHHHHHT-SS--HHHHHHHHHHHHHHHHHHHHHHHHHTTTT-----TTT----EEEEEETTTTEEEEEETTT-PEEEEE----PPP-

Organism: NCBI:txid651869

Sequence (194 aa):
MLSSVTFAIIQLEEVHAIRRKLTLASDRLHISMESEEMQAIGLICRESLLALAQELAKRNTKIVEDEQLKKGDFKGIAKIFIDEYAPGVSIATLRSYARKMSDIAWSYASEIVHSSYKNFPDVKICTILAASTVSILENLFMKYVGFDHQPRCPNCGSVSLEIYSIKNDNKLIEHCTKCDFDNIVDIETVGNPL

pLDDT: mean 88.5, std 14.39, range [31.88, 98.5]

Radius of gyration: 21.4 Å; chains: 1; bounding box: 50×38×56 Å

Foldseek 3Di:
DVVLVVVLVVLVPLLVVLLVLLVVLLVQQDQPDALVNQLVSLVSLQVSLLSLLQSLCVVPVPQCVVVVHDSNCSLVSQLSLLCLLQDDDVCVVVSVVLSVLSVCLNVLSVVSNPDRPDGSVSSNVSSVSSSVSSVSSSVSNCVSSPVVPQDADPVPRDSQWDWDDDPPQQWIWTAHPPPRDTDIGHNDDDDDDD